Protein AF-A0A960T3V9-F1 (afdb_monomer_lite)

Foldseek 3Di:
DQQAQEEEDEEDDDPDDVVVVHVYYDHYDYLFFDFDPLLFADDDPPDPSPDDQQDLVRPGLCPVNDRRLLVLLVRLLVVLVVVLVDPGHYHYDRDYSPPHPPLHAHPVLLVVADLVPADADPPDDLDDPCCVVVVNDCVDPVNRSHHHSHDRSRRSVSVSSNRSRVVRSVVSVVSSCVSCVVSVNNPD

Sequence (188 aa):
EAGYETYFTGKWHVAIKPDRVFDHCSREFPGMPPTVPSAYNRPLEEEPDSWRSDDPANGGYWKGGTHWSVVTADCAIEHLDSAAKSDKPFFLYAAFNAPHDPRQAPTGFLDRYDVAKIDVPKSFLPEYPHAKAMGAGPSLRDEKLAPFPRTEFAVRTHRREYYALVTHLDAQIGRILEALEKNGQKDQ

Secondary structure (DSSP, 8-state):
----EEEEEEE--SSS-GGGT-SEEEEEE-SS----GGGSS---TTS--SS-TT-GGG-GGGTTSS-HHHHHHHHHHHHHHHHTT-SS-EEEEEE--TTSSS----HHHHTTS-GGGPPPPTT--SS-TTTTTTT-STTSTGGGGS-SSPPHHHHHHHHHHHHHHHHHHHHHHHHHHHHHHHTT-TT-

pLDDT: mean 95.08, std 4.4, range [66.44, 98.81]

Structure (mmCIF, N/CA/C/O backbone):
data_AF-A0A960T3V9-F1
#
_entry.id   AF-A0A960T3V9-F1
#
loop_
_atom_site.group_PDB
_atom_site.id
_atom_site.type_symbol
_atom_site.label_atom_id
_atom_site.label_alt_id
_atom_site.label_comp_id
_atom_site.label_asym_id
_atom_site.label_entity_id
_atom_site.label_seq_id
_atom_site.pdbx_PDB_ins_code
_atom_site.Cartn_x
_atom_site.Cartn_y
_atom_site.Cartn_z
_atom_site.occupancy
_atom_site.B_iso_or_equiv
_atom_site.auth_seq_id
_atom_site.auth_comp_id
_atom_site.auth_asym_id
_atom_site.auth_atom_id
_atom_site.pdbx_PDB_model_num
ATOM 1 N N . GLU A 1 1 ? -26.512 12.357 19.652 1.00 66.44 1 GLU A N 1
ATOM 2 C CA . GLU A 1 1 ? -25.260 11.642 19.329 1.00 66.44 1 GLU A CA 1
ATOM 3 C C . GLU A 1 1 ? -25.469 10.167 19.619 1.00 66.44 1 GLU A C 1
ATOM 5 O O . GLU A 1 1 ? -26.122 9.863 20.607 1.00 66.44 1 GLU A O 1
ATOM 10 N N . ALA A 1 2 ? -24.992 9.268 18.758 1.00 85.38 2 ALA A N 1
ATOM 11 C CA . ALA A 1 2 ? -25.194 7.824 18.924 1.00 85.38 2 ALA A CA 1
ATOM 12 C C . ALA A 1 2 ? -24.184 7.163 19.893 1.00 85.38 2 ALA A C 1
ATOM 14 O O . ALA A 1 2 ? -24.214 5.952 20.064 1.00 85.38 2 ALA A O 1
ATOM 15 N N . GLY A 1 3 ? -23.307 7.951 20.536 1.00 92.88 3 GLY A N 1
ATOM 16 C CA . GLY A 1 3 ? -22.417 7.489 21.609 1.00 92.88 3 GLY A CA 1
ATOM 17 C C . GLY A 1 3 ? -21.176 6.712 21.160 1.00 92.88 3 GLY A C 1
ATOM 18 O O . GLY A 1 3 ? -20.622 5.979 21.971 1.00 92.88 3 GLY A O 1
ATOM 19 N N . TYR A 1 4 ? -20.760 6.851 19.898 1.00 95.06 4 TYR A N 1
ATOM 20 C CA . TYR A 1 4 ? -19.615 6.132 19.339 1.00 95.06 4 TYR A CA 1
ATOM 21 C C . TYR A 1 4 ? -18.285 6.572 19.954 1.00 95.06 4 TYR A C 1
ATOM 23 O O . TYR A 1 4 ? -18.034 7.768 20.065 1.00 95.06 4 TYR A O 1
ATOM 31 N N . GLU A 1 5 ? -17.417 5.607 20.251 1.00 96.31 5 GLU A N 1
ATOM 32 C CA . GLU A 1 5 ? -15.980 5.840 20.411 1.00 96.31 5 GLU A CA 1
ATOM 33 C C . GLU A 1 5 ? -15.282 5.722 19.057 1.00 96.31 5 GLU A C 1
ATOM 35 O O . GLU A 1 5 ? -15.484 4.765 18.304 1.00 96.31 5 GLU A O 1
ATOM 40 N N . THR A 1 6 ? -14.471 6.715 18.722 1.00 97.62 6 THR A N 1
ATOM 41 C CA . THR A 1 6 ? -13.899 6.858 17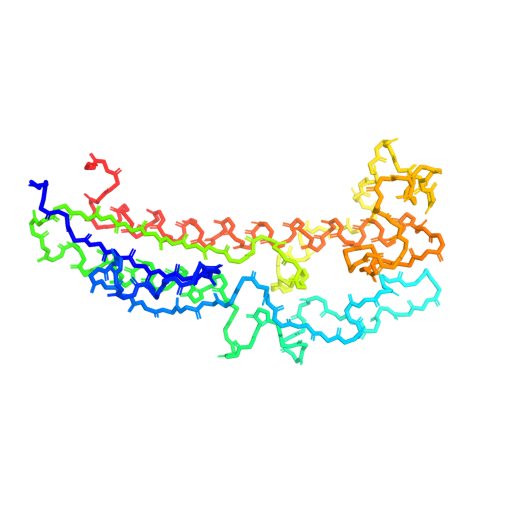.385 1.00 97.62 6 THR A CA 1
ATOM 42 C C . THR A 1 6 ? -12.385 6.647 17.399 1.00 97.62 6 THR A C 1
ATOM 44 O O . THR A 1 6 ? -11.652 7.219 18.205 1.00 97.62 6 THR A O 1
ATOM 47 N N . TYR A 1 7 ? -11.902 5.811 16.484 1.00 98.31 7 TYR A N 1
ATOM 48 C CA . TYR A 1 7 ? -10.535 5.302 16.452 1.00 98.31 7 TYR A CA 1
ATOM 49 C C . TYR A 1 7 ? -9.882 5.559 15.091 1.00 98.31 7 TYR A C 1
ATOM 51 O O . TYR A 1 7 ? -10.517 5.400 14.046 1.00 98.31 7 TYR A O 1
ATOM 59 N N . PHE A 1 8 ? -8.592 5.899 15.090 1.00 98.56 8 PHE A N 1
ATOM 60 C CA . PHE A 1 8 ? -7.807 6.140 13.879 1.00 98.56 8 PHE A CA 1
ATOM 61 C C . PHE A 1 8 ? -6.426 5.467 13.896 1.00 98.56 8 PHE A C 1
ATOM 63 O O . PHE A 1 8 ? -5.695 5.469 14.901 1.00 98.56 8 PHE A O 1
ATOM 70 N N . THR A 1 9 ? -6.047 4.937 12.731 1.00 98.50 9 THR A N 1
ATOM 71 C CA . THR A 1 9 ? -4.679 4.532 12.396 1.00 98.50 9 THR A CA 1
ATOM 72 C C . THR A 1 9 ? -4.422 4.616 10.888 1.00 98.50 9 THR A C 1
ATOM 74 O O . THR A 1 9 ? -5.301 4.327 10.075 1.00 98.50 9 THR A O 1
ATOM 77 N N . GLY A 1 10 ? -3.199 4.966 10.499 1.00 97.56 10 GLY A N 1
ATOM 78 C CA . GLY A 1 10 ? -2.704 4.894 9.131 1.00 97.56 10 GLY A CA 1
ATOM 79 C C . GLY A 1 10 ? -2.541 6.245 8.432 1.00 97.56 10 GLY A C 1
ATOM 80 O O . GLY A 1 10 ? -2.100 7.230 9.022 1.00 97.56 10 GLY A O 1
ATOM 81 N N . LYS A 1 11 ? -2.829 6.272 7.132 1.00 97.19 11 LYS A N 1
ATOM 82 C CA . LYS A 1 11 ? -2.633 7.413 6.239 1.00 97.19 11 LYS A CA 1
ATOM 83 C C . LYS A 1 11 ? -3.508 8.595 6.645 1.00 97.19 11 LYS A C 1
ATOM 85 O O . LYS A 1 11 ? -4.736 8.505 6.647 1.00 97.19 11 LYS A O 1
ATOM 90 N N . TRP A 1 12 ? -2.869 9.746 6.816 1.00 96.50 12 TRP A N 1
ATOM 91 C CA . TRP A 1 12 ? -3.543 11.029 6.925 1.00 96.50 12 TRP A CA 1
ATOM 92 C C . TRP A 1 12 ? -2.866 12.080 6.041 1.00 96.50 12 TRP A C 1
ATOM 94 O O . TRP A 1 12 ? -1.642 12.191 5.973 1.00 96.50 12 TRP A O 1
ATOM 104 N N . HIS A 1 13 ? -3.669 12.829 5.286 1.00 92.44 13 HIS A N 1
ATOM 105 C CA . HIS A 1 13 ? -3.177 13.872 4.374 1.00 92.44 13 HIS A CA 1
ATOM 106 C C . HIS A 1 13 ? -4.107 15.092 4.342 1.00 92.44 13 HIS A C 1
ATOM 108 O O . HIS A 1 13 ? -4.193 15.805 3.344 1.00 92.44 13 HIS A O 1
ATOM 114 N N . VAL A 1 14 ? -4.843 15.309 5.433 1.00 92.00 14 VAL A N 1
ATOM 115 C CA . VAL A 1 14 ? -5.767 16.435 5.596 1.00 92.00 14 VAL A CA 1
ATOM 116 C C . VAL A 1 14 ? -5.147 17.440 6.567 1.00 92.00 14 VAL A C 1
ATOM 118 O O . VAL A 1 14 ? -4.398 17.064 7.462 1.00 92.00 14 VAL A O 1
ATOM 121 N N . ALA A 1 15 ? -5.449 18.728 6.392 1.00 93.69 15 ALA A N 1
ATOM 122 C CA . ALA A 1 15 ? -4.868 19.804 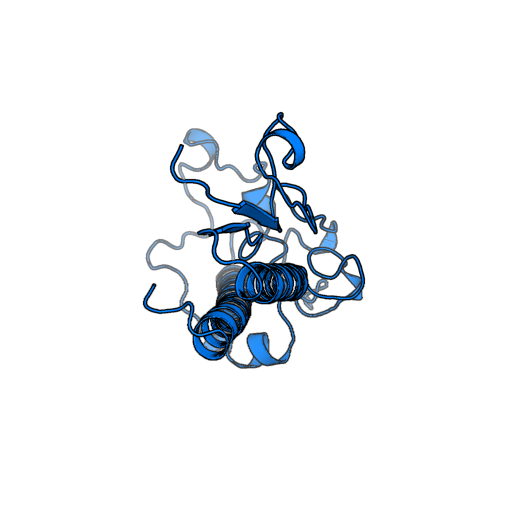7.198 1.00 93.69 15 ALA A CA 1
ATOM 123 C C . ALA A 1 15 ? -5.270 19.768 8.686 1.00 93.69 15 ALA A C 1
ATOM 125 O O . ALA A 1 15 ? -4.523 20.253 9.537 1.00 93.69 15 ALA A O 1
ATOM 126 N N . ILE A 1 16 ? -6.449 19.229 9.013 1.00 96.31 16 ILE A N 1
ATOM 127 C CA . ILE A 1 16 ? -6.870 19.039 10.405 1.00 96.31 16 ILE A CA 1
ATOM 128 C C . ILE A 1 16 ? -6.149 17.828 10.991 1.00 96.31 16 ILE A C 1
ATOM 130 O O . ILE A 1 16 ? -6.054 16.809 10.322 1.00 96.31 16 ILE A O 1
ATOM 134 N N . LYS A 1 17 ? -5.648 17.920 12.223 1.00 95.62 17 LYS A N 1
ATOM 135 C CA . LYS A 1 17 ? -5.019 16.772 12.882 1.00 95.62 17 LYS A CA 1
ATOM 136 C C . LYS A 1 17 ? -6.052 15.680 13.212 1.00 95.62 17 LYS A C 1
ATOM 138 O O . LYS A 1 17 ? -7.169 16.041 13.592 1.00 95.62 17 LYS A O 1
ATOM 143 N N . PRO A 1 18 ? -5.698 14.385 13.120 1.00 96.38 18 PRO A N 1
ATOM 144 C CA . PRO A 1 18 ? -6.615 13.291 13.446 1.00 96.38 18 PRO A CA 1
ATOM 145 C C . PRO A 1 18 ? -7.179 13.358 14.870 1.00 96.38 18 PRO A C 1
ATOM 147 O O . PRO A 1 18 ? -8.359 13.098 15.064 1.00 96.38 18 PRO A O 1
ATOM 150 N N . ASP A 1 19 ? -6.380 13.793 15.848 1.00 96.44 19 ASP A N 1
ATOM 151 C CA . ASP A 1 19 ? -6.771 13.931 17.264 1.00 96.44 19 ASP A CA 1
ATOM 152 C C . ASP A 1 19 ? -7.838 15.011 17.524 1.00 96.44 19 ASP A C 1
ATOM 154 O O . ASP A 1 19 ? -8.370 15.121 18.624 1.00 96.44 19 ASP A O 1
ATOM 158 N N . ARG A 1 20 ? -8.174 15.816 16.508 1.00 97.06 20 ARG A N 1
ATOM 159 C CA . ARG A 1 20 ? -9.311 16.748 16.533 1.00 97.06 20 ARG A CA 1
ATOM 160 C C . ARG A 1 20 ? -10.591 16.161 15.938 1.00 97.06 20 ARG A C 1
ATOM 162 O O . ARG A 1 20 ? -11.609 16.851 15.932 1.00 97.06 20 ARG A O 1
ATOM 169 N N . VAL A 1 21 ? -10.514 14.961 15.369 1.00 96.38 21 VAL A N 1
ATOM 170 C CA . VAL A 1 21 ? -11.600 14.280 14.648 1.00 96.38 21 VAL A CA 1
ATOM 171 C C . VAL A 1 21 ? -11.966 12.959 15.325 1.00 96.38 21 VAL A C 1
ATOM 173 O O . VAL A 1 21 ? -13.141 12.609 15.337 1.00 96.38 21 VAL A O 1
ATOM 176 N N . PHE A 1 22 ? -10.979 12.253 15.883 1.00 97.88 22 PHE A N 1
ATOM 177 C CA . PHE A 1 22 ? -11.131 10.949 16.522 1.00 97.88 22 PHE A CA 1
ATOM 178 C C . PHE A 1 22 ? -10.734 11.002 17.998 1.00 97.88 22 PHE A C 1
ATOM 180 O O . PHE A 1 22 ? -9.753 11.661 18.349 1.00 97.88 22 PHE A O 1
ATOM 187 N N . ASP A 1 23 ? -11.438 10.246 18.837 1.00 97.31 23 ASP A N 1
ATOM 188 C CA . ASP A 1 23 ? -11.172 10.138 20.278 1.00 97.31 23 ASP A CA 1
ATOM 189 C C . ASP A 1 23 ? -9.825 9.455 20.553 1.00 97.31 23 ASP A C 1
ATOM 191 O O . ASP A 1 23 ? -9.077 9.844 21.453 1.00 97.31 23 ASP A O 1
ATOM 195 N N . HIS A 1 24 ? -9.494 8.446 19.742 1.00 97.75 24 HIS A N 1
ATOM 196 C CA . HIS A 1 24 ? -8.309 7.613 19.909 1.00 97.75 24 HIS A CA 1
ATOM 197 C C . HIS A 1 24 ? -7.505 7.532 18.611 1.00 97.75 24 HIS A C 1
ATOM 199 O O . HIS A 1 24 ? -7.869 6.851 17.655 1.00 97.75 24 HIS A O 1
ATOM 205 N N . CYS A 1 25 ? -6.355 8.200 18.583 1.00 97.69 25 CYS A N 1
ATOM 206 C CA . CYS A 1 25 ? -5.417 8.142 17.464 1.00 97.69 25 CYS A CA 1
ATOM 207 C C . CYS A 1 25 ? -4.180 7.330 17.843 1.00 97.69 25 CYS A C 1
ATOM 209 O O . CYS A 1 25 ? -3.652 7.465 18.944 1.00 97.69 25 CYS A O 1
ATOM 211 N N . SER A 1 26 ? -3.702 6.507 16.914 1.00 95.44 26 SER A N 1
ATOM 212 C CA . SER A 1 26 ? -2.483 5.713 17.092 1.00 95.44 26 SER A CA 1
ATOM 213 C C . SER A 1 26 ? -1.407 6.130 16.082 1.00 95.44 26 SER A C 1
ATOM 215 O O . SER A 1 26 ? -0.942 7.270 16.101 1.00 95.44 26 SER A O 1
ATOM 217 N N . ARG A 1 27 ? -0.977 5.227 15.196 1.00 96.25 27 ARG A N 1
ATOM 218 C CA . ARG A 1 27 ? 0.043 5.510 14.189 1.00 96.25 27 ARG A CA 1
ATOM 219 C C . ARG A 1 27 ? -0.534 6.375 13.071 1.00 96.25 27 ARG A C 1
ATOM 221 O O . ARG A 1 27 ? -1.489 5.975 12.422 1.00 96.25 27 ARG A O 1
ATOM 228 N N . GLU A 1 28 ? 0.097 7.511 12.800 1.00 96.06 28 GLU A N 1
ATOM 229 C CA . GLU A 1 28 ? -0.173 8.343 11.624 1.00 96.06 28 GLU A CA 1
ATOM 230 C C . GLU A 1 28 ? 0.958 8.188 10.599 1.00 96.06 28 GLU A C 1
ATOM 232 O O . GLU A 1 28 ? 2.144 8.234 10.948 1.00 96.06 28 GLU A O 1
ATOM 237 N N . PHE A 1 29 ? 0.591 8.032 9.330 1.00 95.81 29 PHE A N 1
ATOM 238 C CA . PHE A 1 29 ? 1.509 8.032 8.198 1.00 95.81 29 PHE A CA 1
ATOM 239 C C . PHE A 1 29 ? 1.183 9.174 7.233 1.00 95.81 29 PHE A C 1
ATOM 241 O O . PHE A 1 29 ? 0.008 9.475 7.004 1.00 95.81 29 PHE A O 1
ATOM 248 N N . PRO A 1 30 ? 2.205 9.789 6.609 1.00 92.88 30 PRO A N 1
ATOM 249 C CA . PRO A 1 30 ? 1.980 10.809 5.597 1.00 92.88 30 PRO A CA 1
ATOM 250 C C . PRO A 1 30 ? 1.245 10.228 4.384 1.00 92.88 30 PRO A C 1
ATOM 252 O O . PRO A 1 30 ? 1.270 9.023 4.123 1.00 92.88 30 PRO A O 1
ATOM 255 N N . GLY A 1 31 ? 0.639 11.115 3.592 1.00 87.75 31 GLY A N 1
ATOM 256 C CA . GLY A 1 31 ? -0.061 10.737 2.362 1.00 87.75 31 GLY A CA 1
ATOM 257 C C . GLY A 1 31 ? 0.792 9.916 1.388 1.00 87.75 31 GLY A C 1
ATOM 258 O O . GLY A 1 31 ? 0.297 8.938 0.830 1.00 87.75 31 GLY A O 1
ATOM 259 N N . MET A 1 32 ? 2.064 10.291 1.237 1.00 89.88 32 MET A N 1
ATOM 260 C CA . MET A 1 32 ? 3.046 9.613 0.392 1.00 89.88 32 MET A CA 1
ATOM 261 C C . MET A 1 32 ? 4.085 8.913 1.271 1.00 89.88 32 MET A C 1
ATOM 263 O O . MET A 1 32 ? 4.714 9.589 2.095 1.00 89.88 32 MET A O 1
ATOM 267 N N . PRO A 1 33 ? 4.320 7.602 1.100 1.00 92.69 33 PRO A N 1
ATOM 268 C CA . PRO A 1 33 ? 5.471 6.957 1.711 1.00 92.69 33 PRO A CA 1
ATOM 269 C C . PRO A 1 33 ? 6.786 7.594 1.220 1.00 92.69 33 PRO A C 1
ATOM 271 O O . PRO A 1 33 ? 6.873 8.023 0.065 1.00 92.69 33 PRO A O 1
ATOM 274 N N . PRO A 1 34 ? 7.830 7.668 2.065 1.00 92.50 34 PRO A N 1
ATOM 275 C CA . PRO A 1 34 ? 9.148 8.088 1.613 1.00 92.50 34 PRO A CA 1
ATOM 276 C C . PRO A 1 34 ? 9.693 7.089 0.587 1.00 92.50 34 PRO A C 1
ATOM 278 O O . PRO A 1 34 ? 9.338 5.916 0.587 1.00 92.50 34 PRO A O 1
ATOM 281 N N . THR A 1 35 ? 10.580 7.546 -0.284 1.00 92.81 35 THR A N 1
ATOM 282 C CA . THR A 1 35 ? 11.188 6.702 -1.316 1.00 92.81 35 THR A CA 1
ATOM 283 C C . THR A 1 35 ? 12.614 7.167 -1.595 1.00 92.81 35 THR A C 1
ATOM 285 O O . THR A 1 35 ? 13.044 8.207 -1.089 1.00 92.81 35 THR A O 1
ATOM 288 N N . VAL A 1 36 ? 13.354 6.386 -2.375 1.00 93.62 36 VAL A N 1
ATOM 289 C CA . VAL A 1 36 ? 14.759 6.618 -2.722 1.00 93.62 36 VAL A CA 1
ATOM 290 C C . VAL A 1 36 ? 14.913 6.807 -4.234 1.00 93.62 36 VAL A C 1
ATOM 292 O O . VAL A 1 36 ? 14.096 6.286 -4.993 1.00 93.62 36 VAL A O 1
ATOM 295 N N . PRO A 1 37 ? 15.949 7.524 -4.710 1.00 93.88 37 PRO A N 1
ATOM 296 C CA . PRO A 1 37 ? 16.147 7.751 -6.143 1.00 93.88 37 PRO A CA 1
ATOM 297 C C . PRO A 1 37 ? 16.211 6.469 -6.986 1.00 93.88 37 PRO A C 1
ATOM 299 O O . PRO A 1 37 ? 15.694 6.461 -8.097 1.00 93.88 37 PRO A O 1
ATOM 302 N N . SER A 1 38 ? 16.775 5.381 -6.451 1.00 93.75 38 SER A N 1
ATOM 303 C CA . SER A 1 38 ? 16.883 4.088 -7.145 1.00 93.75 38 SER A CA 1
ATOM 304 C C . SER A 1 38 ? 15.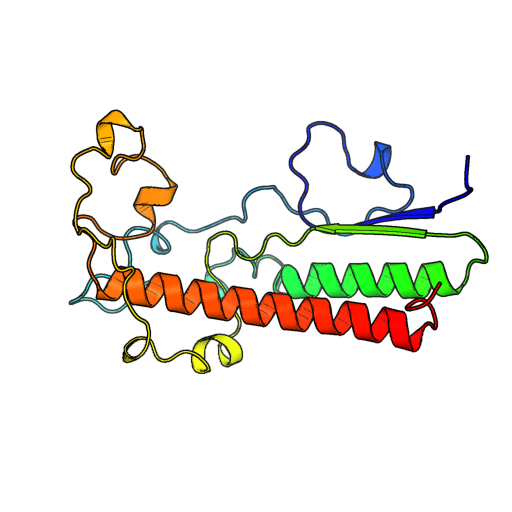541 3.375 -7.359 1.00 93.75 38 SER A C 1
ATOM 306 O O . SER A 1 38 ? 15.464 2.465 -8.176 1.00 93.75 38 SER A O 1
ATOM 308 N N . ALA A 1 39 ? 14.464 3.804 -6.690 1.00 94.06 39 ALA A N 1
ATOM 309 C CA . ALA A 1 39 ? 13.117 3.273 -6.914 1.00 94.06 39 ALA A CA 1
ATOM 310 C C . ALA A 1 39 ? 12.444 3.825 -8.192 1.00 94.06 39 ALA A C 1
ATOM 312 O O . ALA A 1 39 ? 11.320 3.437 -8.512 1.00 94.06 39 ALA A O 1
ATOM 313 N N . TYR A 1 40 ? 13.103 4.742 -8.907 1.00 94.50 40 TYR A N 1
ATOM 314 C CA . TYR A 1 40 ? 12.625 5.354 -10.147 1.00 94.50 40 TYR A CA 1
ATOM 315 C C . TYR A 1 40 ? 13.434 4.869 -11.353 1.00 94.50 40 TYR A C 1
ATOM 317 O O . TYR A 1 40 ? 14.575 4.438 -11.216 1.00 94.50 40 TYR A O 1
ATOM 325 N N . ASN A 1 41 ? 12.854 4.997 -12.548 1.00 94.69 41 ASN A N 1
ATOM 326 C CA . ASN A 1 41 ? 13.466 4.639 -13.828 1.00 94.69 41 ASN A CA 1
ATOM 327 C C . ASN A 1 41 ? 13.961 3.179 -13.880 1.00 94.69 41 ASN A C 1
ATOM 329 O O . ASN A 1 41 ? 15.047 2.901 -14.383 1.00 94.69 41 ASN A O 1
ATOM 333 N N . ARG A 1 42 ? 13.162 2.245 -13.346 1.00 95.06 42 ARG A N 1
ATOM 334 C CA . ARG A 1 42 ? 13.526 0.824 -13.216 1.00 95.06 42 ARG A CA 1
ATOM 335 C C . ARG A 1 42 ? 12.364 -0.122 -13.538 1.00 95.06 42 ARG A C 1
ATOM 337 O O . ARG A 1 42 ? 11.215 0.323 -13.539 1.00 95.06 42 ARG A O 1
ATOM 344 N N . PRO A 1 43 ? 12.625 -1.423 -13.738 1.00 95.75 43 PRO A N 1
ATOM 345 C CA . PRO A 1 43 ? 13.921 -1.981 -14.131 1.00 95.75 43 PRO A CA 1
ATOM 346 C C . PRO A 1 43 ? 14.291 -1.595 -15.573 1.00 95.75 43 PRO A C 1
ATOM 348 O O . PRO A 1 43 ? 13.420 -1.242 -16.370 1.00 95.75 43 PRO A O 1
ATOM 351 N N . LEU A 1 44 ? 15.578 -1.689 -15.903 1.00 92.81 44 LEU A N 1
ATOM 352 C CA . LEU A 1 44 ? 16.100 -1.590 -17.271 1.00 92.81 44 LEU A CA 1
ATOM 353 C C . LEU A 1 44 ? 16.318 -3.020 -17.806 1.00 92.81 44 LEU A C 1
ATOM 355 O O . LEU A 1 44 ? 16.718 -3.889 -17.042 1.00 92.81 44 LEU A O 1
ATOM 359 N N . GLU A 1 45 ? 16.006 -3.304 -19.077 1.00 83.44 45 GLU A N 1
ATOM 360 C CA . GLU A 1 45 ? 15.962 -4.691 -19.604 1.00 83.44 45 GLU A CA 1
ATOM 361 C C . GLU A 1 45 ? 17.308 -5.429 -19.576 1.00 83.44 45 GLU A C 1
ATOM 363 O O . GLU A 1 45 ? 17.333 -6.642 -19.384 1.00 83.44 45 GLU A O 1
ATOM 368 N N . GLU A 1 46 ? 18.418 -4.710 -19.738 1.00 83.19 46 GLU A N 1
ATOM 369 C CA . GLU A 1 46 ? 19.763 -5.294 -19.836 1.00 83.19 46 GLU A CA 1
ATOM 370 C C . GLU A 1 46 ? 20.607 -5.086 -18.571 1.00 83.19 46 GLU A C 1
ATOM 372 O O . GLU A 1 46 ? 21.782 -5.452 -18.534 1.00 83.19 46 GLU A O 1
ATOM 377 N N . GLU A 1 47 ? 20.019 -4.521 -17.516 1.00 86.12 47 GLU A N 1
ATOM 378 C CA . GLU A 1 47 ? 20.718 -4.244 -16.265 1.00 86.12 47 GLU A CA 1
ATOM 379 C C . GLU A 1 47 ? 20.028 -4.941 -15.089 1.00 86.12 47 GLU A C 1
ATOM 381 O O . GLU A 1 47 ? 18.796 -5.006 -15.030 1.00 86.12 47 GLU A O 1
ATOM 386 N N . PRO A 1 48 ? 20.794 -5.448 -14.107 1.00 84.25 48 PRO A N 1
ATOM 387 C CA . PRO A 1 48 ? 20.214 -5.888 -12.852 1.00 84.25 48 PRO A CA 1
ATOM 388 C C . PRO A 1 48 ? 19.407 -4.759 -12.214 1.00 84.25 48 PRO A C 1
ATOM 390 O O . PRO A 1 48 ? 19.857 -3.615 -12.135 1.00 84.25 48 PRO A O 1
ATOM 393 N N . ASP A 1 49 ? 18.226 -5.097 -11.710 1.00 87.19 49 ASP A N 1
ATOM 394 C CA . ASP A 1 49 ? 17.397 -4.136 -11.001 1.00 87.19 49 ASP A CA 1
ATOM 395 C C . ASP A 1 49 ? 18.110 -3.662 -9.727 1.00 87.19 49 ASP A C 1
ATOM 397 O O . ASP A 1 49 ? 18.295 -4.420 -8.771 1.00 87.19 49 ASP A O 1
ATOM 401 N N . SER A 1 50 ? 18.546 -2.402 -9.734 1.00 83.50 50 SER A N 1
ATOM 402 C CA . SER A 1 50 ? 19.325 -1.807 -8.643 1.00 83.50 50 SER A CA 1
ATOM 403 C C . SER A 1 50 ? 18.508 -1.563 -7.370 1.00 83.50 50 SER A C 1
ATOM 405 O O . SER A 1 50 ? 19.083 -1.278 -6.317 1.00 83.50 50 SER A O 1
ATOM 407 N N . TRP A 1 51 ? 17.178 -1.687 -7.440 1.00 94.06 51 TRP A N 1
ATOM 408 C CA . TRP A 1 51 ? 16.280 -1.508 -6.305 1.00 94.06 51 TRP A CA 1
ATOM 409 C C . TRP A 1 51 ? 15.362 -2.715 -6.147 1.00 94.06 51 TRP A C 1
ATOM 411 O O . TRP A 1 51 ? 14.499 -2.995 -6.977 1.00 94.06 51 TRP A O 1
ATOM 421 N N . ARG A 1 52 ? 15.527 -3.422 -5.030 1.00 93.81 52 ARG A N 1
ATOM 422 C CA . ARG A 1 52 ? 14.694 -4.565 -4.662 1.00 93.81 52 ARG A CA 1
ATOM 423 C C . ARG A 1 52 ? 13.479 -4.129 -3.847 1.00 93.81 52 ARG A C 1
ATOM 425 O O . ARG A 1 52 ? 13.621 -3.527 -2.783 1.00 93.81 52 ARG A O 1
ATOM 432 N N . SER A 1 53 ? 12.285 -4.495 -4.303 1.00 94.31 53 SER A N 1
ATOM 433 C CA . SER A 1 53 ? 11.022 -4.154 -3.637 1.00 94.31 53 SER A CA 1
ATOM 434 C C . SER A 1 53 ? 10.838 -4.805 -2.261 1.00 94.31 53 SER A C 1
ATOM 436 O O . SER A 1 53 ? 10.076 -4.297 -1.441 1.00 94.31 53 SER A O 1
ATOM 438 N N . ASP A 1 54 ? 11.514 -5.919 -1.985 1.00 95.88 54 ASP A N 1
ATOM 439 C CA . ASP A 1 54 ? 11.455 -6.619 -0.697 1.00 95.88 54 ASP A CA 1
ATOM 440 C C . ASP A 1 54 ? 12.511 -6.186 0.316 1.00 95.88 54 ASP A C 1
ATOM 442 O O . ASP A 1 54 ? 12.419 -6.594 1.470 1.00 95.88 54 ASP A O 1
ATOM 446 N N . ASP A 1 55 ? 13.495 -5.379 -0.079 1.00 95.94 55 ASP A N 1
ATOM 447 C CA . ASP A 1 55 ? 14.616 -5.039 0.792 1.00 95.94 55 ASP A CA 1
ATOM 448 C C . ASP A 1 55 ? 14.237 -3.930 1.797 1.00 95.94 55 ASP A C 1
ATOM 450 O O . ASP A 1 55 ? 13.980 -2.788 1.388 1.00 95.94 55 ASP A O 1
ATOM 454 N N . PRO A 1 56 ? 14.235 -4.210 3.117 1.00 95.12 56 PRO A N 1
ATOM 455 C CA . PRO A 1 56 ? 13.948 -3.205 4.135 1.00 95.12 56 PRO A CA 1
ATOM 456 C C . PRO A 1 56 ? 14.954 -2.050 4.174 1.00 95.12 56 PRO A C 1
ATOM 458 O O . PRO A 1 56 ? 14.606 -0.958 4.637 1.00 95.12 56 PRO A O 1
ATOM 461 N N . ALA A 1 57 ? 16.178 -2.243 3.661 1.00 94.25 57 ALA A N 1
ATOM 462 C CA . ALA A 1 57 ? 17.192 -1.189 3.579 1.00 94.25 57 ALA A CA 1
ATOM 463 C C . ALA A 1 57 ? 16.750 -0.014 2.689 1.00 94.25 57 ALA A C 1
ATOM 465 O O . ALA A 1 57 ? 17.214 1.112 2.873 1.00 94.25 57 ALA A O 1
ATOM 466 N N . ASN A 1 58 ? 15.791 -0.241 1.786 1.00 93.88 58 ASN A N 1
ATOM 467 C CA . ASN A 1 58 ? 15.209 0.796 0.936 1.00 93.88 58 ASN A CA 1
ATOM 468 C C . ASN A 1 58 ? 14.245 1.743 1.671 1.00 93.88 58 ASN A C 1
ATOM 470 O O . ASN A 1 58 ? 13.724 2.685 1.067 1.00 93.88 58 ASN A O 1
ATOM 474 N N . GLY A 1 59 ? 13.985 1.521 2.964 1.00 94.94 59 GLY A N 1
ATOM 475 C CA . GLY A 1 59 ? 13.064 2.346 3.739 1.00 94.94 59 GLY A CA 1
ATOM 476 C C . GLY A 1 59 ? 11.639 2.253 3.192 1.00 94.94 59 GLY A C 1
ATOM 477 O O . GLY A 1 59 ? 11.111 1.157 3.027 1.00 94.94 59 GLY A O 1
ATOM 478 N N . GLY A 1 60 ? 10.998 3.396 2.934 1.00 95.38 60 GLY A N 1
ATOM 479 C CA . GLY A 1 60 ? 9.607 3.436 2.476 1.00 95.38 60 GLY A CA 1
ATOM 480 C C . GLY A 1 60 ? 8.647 2.833 3.492 1.00 95.38 60 GLY A C 1
ATOM 481 O O . GLY A 1 60 ? 8.624 3.274 4.645 1.00 95.38 60 GLY A O 1
ATOM 482 N N . TYR A 1 61 ? 7.899 1.810 3.083 1.00 96.88 61 TYR A N 1
ATOM 483 C CA . TYR A 1 61 ? 7.006 1.055 3.963 1.00 96.88 61 TYR A CA 1
ATOM 484 C C . TYR A 1 61 ? 7.739 0.370 5.117 1.00 96.88 61 TYR A C 1
ATOM 486 O O . TYR A 1 61 ? 7.117 0.078 6.131 1.00 96.88 61 TYR A O 1
ATOM 494 N N . TRP A 1 62 ? 9.045 0.130 4.991 1.00 96.75 62 TRP A N 1
ATOM 495 C CA . TRP A 1 62 ? 9.867 -0.489 6.034 1.00 96.75 62 TRP A CA 1
ATOM 496 C C . TRP A 1 62 ? 10.444 0.516 7.032 1.00 96.75 62 TRP A C 1
ATOM 498 O O . TRP A 1 62 ? 11.125 0.134 7.988 1.00 96.75 62 TRP A O 1
ATOM 508 N N . LYS A 1 63 ? 10.202 1.820 6.840 1.00 94.62 63 LYS A N 1
ATOM 509 C CA . LYS A 1 63 ? 10.691 2.842 7.768 1.00 94.62 63 LYS A CA 1
ATOM 510 C C . LYS A 1 63 ? 10.077 2.616 9.152 1.00 94.62 63 LYS A C 1
ATOM 512 O O . LYS A 1 63 ? 8.868 2.753 9.320 1.00 94.62 63 LYS A O 1
ATOM 517 N N . GLY A 1 64 ? 10.932 2.339 10.136 1.00 93.25 64 GLY A N 1
ATOM 518 C CA . GLY A 1 64 ? 10.524 1.954 11.492 1.00 93.25 64 GLY A CA 1
ATOM 519 C C . GLY A 1 64 ? 10.645 0.453 11.782 1.00 93.25 64 GLY A C 1
ATOM 520 O O . GLY A 1 64 ? 10.255 0.029 12.863 1.00 93.25 64 GLY A O 1
ATOM 521 N N . GLY A 1 65 ? 11.189 -0.339 10.851 1.00 94.50 65 GLY A N 1
ATOM 522 C CA . GLY A 1 65 ? 11.517 -1.760 11.031 1.00 94.50 65 GLY A CA 1
ATOM 523 C C . GLY A 1 65 ? 10.396 -2.717 10.626 1.00 94.50 65 GLY A C 1
ATOM 524 O O . GLY A 1 65 ? 10.670 -3.773 10.065 1.00 94.50 65 GLY A O 1
ATOM 525 N N . THR A 1 66 ? 9.140 -2.322 10.829 1.00 96.62 66 THR A N 1
ATOM 526 C CA . THR A 1 66 ? 7.957 -3.111 10.459 1.00 96.62 66 THR A CA 1
ATOM 527 C C . THR A 1 66 ? 7.236 -2.467 9.281 1.00 96.62 66 THR A C 1
ATOM 529 O O . THR A 1 66 ? 7.071 -1.247 9.244 1.00 96.62 66 THR A O 1
ATOM 532 N N . HIS A 1 67 ? 6.780 -3.282 8.325 1.00 97.88 67 HIS A N 1
ATOM 533 C CA . HIS A 1 67 ? 6.025 -2.796 7.171 1.00 97.88 67 HIS A CA 1
ATOM 534 C C . HIS A 1 67 ? 4.776 -2.019 7.615 1.00 97.88 67 HIS A C 1
ATOM 536 O O . HIS A 1 67 ? 4.005 -2.525 8.429 1.00 97.88 67 HIS A O 1
ATOM 542 N N . TRP A 1 68 ? 4.509 -0.839 7.048 1.00 97.88 68 TRP A N 1
ATOM 543 C CA . TRP A 1 68 ? 3.402 0.011 7.518 1.00 97.88 68 TRP A CA 1
ATOM 544 C C . TRP A 1 68 ? 2.030 -0.669 7.479 1.00 97.88 68 TRP A C 1
ATOM 546 O O . TRP A 1 68 ? 1.262 -0.478 8.409 1.00 97.88 68 TRP A O 1
ATOM 556 N N . SER A 1 69 ? 1.733 -1.523 6.489 1.00 98.31 69 SER A N 1
ATOM 557 C CA . SER A 1 69 ? 0.498 -2.332 6.509 1.00 98.31 69 SER A CA 1
ATOM 558 C C . SER A 1 69 ? 0.374 -3.222 7.752 1.00 98.31 69 SER A C 1
ATOM 560 O O . SER A 1 69 ? -0.714 -3.343 8.301 1.00 98.31 69 SER A O 1
ATOM 562 N N . VAL A 1 70 ? 1.471 -3.826 8.219 1.00 98.56 70 VAL A N 1
ATOM 563 C CA . VAL A 1 70 ? 1.463 -4.631 9.451 1.00 98.56 70 VAL A CA 1
ATOM 564 C C . VAL A 1 70 ? 1.200 -3.721 10.648 1.00 98.56 70 VAL A C 1
ATOM 566 O O . VAL A 1 70 ? 0.305 -4.007 11.428 1.00 98.56 70 VAL A O 1
ATOM 569 N N . VAL A 1 71 ? 1.880 -2.570 10.726 1.00 98.56 71 VAL A N 1
ATOM 570 C CA . VAL A 1 71 ? 1.675 -1.586 11.807 1.00 98.56 71 VAL A CA 1
ATOM 571 C C . VAL A 1 71 ? 0.231 -1.074 11.853 1.00 98.56 71 VAL A C 1
ATOM 573 O O . VAL A 1 71 ? -0.353 -0.983 12.927 1.00 98.56 71 VAL A O 1
ATOM 576 N N . THR A 1 72 ? -0.362 -0.741 10.703 1.00 98.69 72 THR A N 1
ATOM 577 C CA . THR A 1 72 ? -1.760 -0.294 10.618 1.00 98.69 72 THR A CA 1
ATOM 578 C C . THR A 1 72 ? -2.715 -1.382 11.103 1.00 98.69 72 THR A C 1
ATOM 580 O O . THR A 1 72 ? -3.634 -1.071 11.856 1.00 98.69 72 THR A O 1
ATOM 583 N N . ALA A 1 73 ? -2.493 -2.643 10.722 1.00 98.81 73 ALA A N 1
ATOM 584 C CA . ALA A 1 73 ? -3.317 -3.748 11.203 1.00 98.81 73 ALA A CA 1
ATOM 585 C C . ALA A 1 73 ? -3.134 -4.019 12.697 1.00 98.81 73 ALA A C 1
ATOM 587 O O . ALA A 1 73 ? -4.130 -4.195 13.387 1.00 98.81 73 ALA A O 1
ATOM 588 N N . ASP A 1 74 ? -1.906 -3.983 13.211 1.00 98.81 74 ASP A N 1
ATOM 589 C CA . ASP A 1 74 ? -1.631 -4.169 14.639 1.00 98.81 74 ASP A CA 1
ATOM 590 C C . ASP A 1 74 ? -2.363 -3.107 15.472 1.00 98.81 74 ASP A C 1
ATOM 592 O O . ASP A 1 74 ? -3.117 -3.447 16.378 1.00 98.81 74 ASP A O 1
ATOM 596 N N . CYS A 1 75 ? -2.250 -1.828 15.096 1.00 98.69 75 CYS A N 1
ATOM 597 C CA . CYS A 1 75 ? -2.973 -0.748 15.771 1.00 98.69 75 CYS A CA 1
ATOM 598 C C . CYS A 1 75 ? -4.499 -0.876 15.641 1.00 98.69 75 CYS A C 1
ATOM 600 O O . CYS A 1 75 ? -5.229 -0.557 16.574 1.00 98.69 75 CYS A O 1
ATOM 602 N N . ALA A 1 76 ? -5.004 -1.315 14.484 1.00 98.75 76 ALA A N 1
ATOM 603 C CA . ALA A 1 76 ? -6.432 -1.559 14.302 1.00 98.75 76 ALA A CA 1
ATOM 604 C C . ALA A 1 76 ? -6.928 -2.664 15.248 1.00 98.75 76 ALA A C 1
ATOM 606 O O . ALA A 1 76 ? -7.953 -2.491 15.897 1.00 98.75 76 ALA A O 1
ATOM 607 N N . ILE A 1 77 ? -6.176 -3.759 15.374 1.00 98.81 77 ILE A N 1
ATOM 608 C CA . ILE A 1 77 ? -6.485 -4.868 16.284 1.00 98.81 77 ILE A CA 1
ATOM 609 C C . ILE A 1 77 ? -6.445 -4.399 17.746 1.00 98.81 77 ILE A C 1
ATOM 611 O O . ILE A 1 77 ? -7.369 -4.691 18.497 1.00 98.81 77 ILE A O 1
ATOM 615 N N . GLU A 1 78 ? -5.449 -3.601 18.140 1.00 98.62 78 GLU A N 1
ATOM 616 C CA . GLU A 1 78 ? -5.369 -3.010 19.488 1.00 98.62 78 GLU A CA 1
ATOM 617 C C . GLU A 1 78 ? -6.587 -2.129 19.824 1.00 98.62 78 GLU A C 1
ATOM 619 O O . GLU A 1 78 ? -7.096 -2.156 20.953 1.00 98.62 78 GLU A O 1
ATOM 624 N N . HIS A 1 79 ? -7.083 -1.364 18.846 1.00 98.19 79 HIS A N 1
ATOM 625 C CA . HIS A 1 79 ? -8.304 -0.568 18.996 1.00 98.19 79 HIS A CA 1
ATOM 626 C C . HIS A 1 79 ? -9.543 -1.452 19.139 1.00 98.19 79 HIS A C 1
ATOM 628 O O . HIS A 1 79 ? -10.365 -1.197 20.015 1.00 98.19 79 HIS A O 1
ATOM 634 N N . LEU A 1 80 ? -9.656 -2.520 18.346 1.00 98.06 80 LEU A N 1
ATOM 635 C CA . LEU A 1 80 ? -10.757 -3.484 18.457 1.00 98.06 80 LEU A CA 1
ATOM 636 C C . LEU A 1 80 ? -10.766 -4.201 19.812 1.00 98.06 80 LEU A C 1
ATOM 638 O O . LEU A 1 80 ? -11.821 -4.323 20.436 1.00 98.06 80 LEU A O 1
ATOM 642 N N . ASP A 1 81 ? -9.593 -4.610 20.299 1.00 97.88 81 ASP A N 1
ATOM 643 C CA . ASP A 1 81 ? -9.412 -5.235 21.615 1.00 97.88 81 ASP A CA 1
ATOM 644 C C . ASP A 1 81 ? -9.755 -4.277 22.766 1.00 97.88 81 ASP A C 1
ATOM 646 O O . ASP A 1 81 ? -10.159 -4.706 23.853 1.00 97.88 81 ASP A O 1
ATOM 650 N N . SER A 1 82 ? -9.578 -2.972 22.553 1.00 96.62 82 SER A N 1
ATOM 651 C CA . SER A 1 82 ? -9.983 -1.937 23.508 1.00 96.62 82 SER A CA 1
ATOM 652 C C . SER A 1 82 ? -11.491 -1.703 23.462 1.00 96.62 82 SER A C 1
ATOM 654 O O . SER A 1 82 ? -12.134 -1.727 24.511 1.00 96.62 82 SER A O 1
ATOM 656 N N . ALA A 1 83 ? -12.064 -1.579 22.263 1.00 96.06 83 ALA A N 1
ATOM 657 C CA . ALA A 1 83 ? -13.500 -1.415 22.054 1.00 96.06 83 ALA A CA 1
ATOM 658 C C . ALA A 1 83 ? -14.305 -2.600 22.611 1.00 96.06 83 ALA A C 1
ATOM 660 O O . ALA A 1 83 ? -15.379 -2.404 23.166 1.00 96.06 83 ALA A O 1
ATOM 661 N N . ALA A 1 84 ? -13.761 -3.821 22.564 1.00 95.81 84 ALA A N 1
ATOM 662 C CA . ALA A 1 84 ? -14.397 -5.019 23.123 1.00 95.81 84 ALA A CA 1
ATOM 663 C C . ALA A 1 84 ? -14.593 -4.977 24.655 1.00 95.81 84 ALA A C 1
ATOM 665 O O . ALA A 1 84 ? -15.288 -5.824 25.213 1.00 95.81 84 ALA A O 1
ATOM 666 N N . LYS A 1 85 ? -13.971 -4.016 25.353 1.00 95.50 85 LYS A N 1
ATOM 667 C CA . LYS A 1 85 ? -14.096 -3.811 26.809 1.00 95.50 85 LYS A CA 1
ATOM 668 C C . LYS A 1 85 ? -15.116 -2.726 27.174 1.00 95.50 85 LYS A C 1
ATOM 670 O O . LYS A 1 85 ? -15.247 -2.403 28.354 1.00 95.50 85 LYS A O 1
ATOM 675 N N . SER A 1 86 ? -15.777 -2.134 26.183 1.00 92.50 86 SER A N 1
ATOM 676 C CA . SER A 1 86 ? -16.739 -1.043 26.331 1.00 92.50 86 SER A CA 1
ATOM 677 C C . SER A 1 86 ? -18.097 -1.477 25.783 1.00 92.50 86 SER A C 1
ATOM 679 O O . SER A 1 86 ? -18.165 -2.153 24.763 1.00 92.50 86 SER A O 1
ATOM 681 N N . ASP A 1 87 ? -19.181 -1.047 26.428 1.00 91.62 87 ASP A N 1
ATOM 682 C CA . ASP A 1 87 ? -20.547 -1.248 25.917 1.00 91.62 87 ASP A CA 1
ATOM 683 C C . ASP A 1 87 ? -20.934 -0.199 24.855 1.00 91.62 87 ASP A C 1
ATOM 685 O O . ASP A 1 87 ? -22.044 -0.217 24.319 1.00 91.62 87 ASP A O 1
ATOM 689 N N . LYS A 1 88 ? -20.052 0.770 24.576 1.00 93.50 88 LYS A N 1
ATOM 690 C CA . LYS A 1 88 ? -20.304 1.802 23.568 1.00 93.50 88 LYS A CA 1
ATOM 691 C C . LYS A 1 88 ? -20.045 1.262 22.160 1.00 93.50 88 LYS A C 1
ATOM 693 O O . LYS A 1 88 ? -19.097 0.501 21.967 1.00 93.50 88 LYS A O 1
ATOM 698 N N . PRO A 1 89 ? -20.812 1.708 21.149 1.00 95.19 89 PRO A N 1
ATOM 699 C CA . PRO A 1 89 ? -20.474 1.410 19.765 1.00 95.19 89 PRO A CA 1
ATOM 700 C C . PRO A 1 89 ? -19.132 2.057 19.391 1.00 95.19 89 PRO A C 1
ATOM 702 O O . PRO A 1 89 ? -18.727 3.056 19.988 1.00 95.19 89 PRO A O 1
ATOM 705 N N . PHE A 1 90 ? -18.451 1.520 18.379 1.00 96.69 90 PHE A N 1
ATOM 706 C CA . PHE A 1 90 ? -17.176 2.061 17.910 1.00 96.69 90 PHE A CA 1
ATOM 707 C C . PHE A 1 90 ? -17.189 2.377 16.414 1.00 96.69 90 PHE A C 1
ATOM 709 O O . PHE A 1 90 ? -17.931 1.789 15.628 1.00 96.69 90 PHE A O 1
ATOM 716 N N . PHE A 1 91 ? -16.347 3.326 16.015 1.00 96.94 91 PHE A N 1
ATOM 717 C CA . PHE A 1 91 ? -16.028 3.622 14.622 1.00 96.94 91 PHE A CA 1
ATOM 718 C C . PHE A 1 91 ? -14.514 3.572 14.458 1.00 96.94 91 PHE A C 1
ATOM 720 O O . PHE A 1 91 ? -13.807 4.371 15.064 1.00 96.94 91 PHE A O 1
ATOM 727 N N . LEU A 1 92 ? -14.008 2.661 13.630 1.00 97.94 92 LEU A N 1
ATOM 728 C CA . LEU A 1 92 ? -12.578 2.539 13.358 1.00 97.94 92 LEU A CA 1
ATOM 729 C C . LEU A 1 92 ? -12.261 2.951 11.920 1.00 97.94 92 LEU A C 1
ATOM 731 O O . LEU A 1 92 ? -12.710 2.317 10.966 1.00 97.94 92 LEU A O 1
ATOM 735 N N . TYR A 1 93 ? -11.419 3.972 11.768 1.00 98.25 93 TYR A N 1
ATOM 736 C CA . TYR A 1 93 ? -10.819 4.353 10.495 1.00 98.25 93 TYR A CA 1
ATOM 737 C C . TYR A 1 93 ? -9.380 3.831 10.402 1.00 98.25 93 TYR A C 1
ATOM 739 O O . TYR A 1 93 ? -8.439 4.447 10.906 1.00 98.25 93 TYR A O 1
ATOM 747 N N . ALA A 1 94 ? -9.215 2.676 9.752 1.00 98.31 94 ALA A N 1
ATOM 748 C CA . ALA A 1 94 ? -7.918 2.064 9.462 1.00 98.31 94 ALA A CA 1
ATOM 749 C C . ALA A 1 94 ? -7.509 2.331 8.001 1.00 98.31 94 ALA A C 1
ATOM 751 O O . ALA A 1 94 ? -7.974 1.672 7.070 1.00 98.31 94 ALA A O 1
ATOM 752 N N . ALA A 1 95 ? -6.646 3.323 7.789 1.00 97.62 95 ALA A N 1
ATOM 753 C CA . ALA A 1 95 ? -6.300 3.837 6.467 1.00 97.62 95 ALA A CA 1
ATOM 754 C C . ALA A 1 95 ? -4.938 3.313 5.984 1.00 97.62 95 ALA A C 1
ATOM 756 O O . ALA A 1 95 ? -3.891 3.876 6.287 1.00 97.62 95 ALA A O 1
ATOM 757 N N . PHE A 1 96 ? -4.916 2.246 5.192 1.00 98.12 96 PHE A N 1
ATOM 758 C CA . PHE A 1 96 ? -3.661 1.715 4.653 1.00 98.12 96 PHE A CA 1
ATOM 759 C C . PHE A 1 96 ? -3.053 2.631 3.572 1.00 98.12 96 PHE A C 1
ATOM 761 O O . PHE A 1 96 ? -3.756 3.154 2.709 1.00 98.12 96 PHE A O 1
ATOM 768 N N . ASN A 1 97 ? -1.723 2.800 3.586 1.00 97.19 97 ASN A N 1
ATOM 769 C CA . ASN A 1 97 ? -0.992 3.464 2.494 1.00 97.19 97 ASN A CA 1
ATOM 770 C C . ASN A 1 97 ? -0.847 2.560 1.260 1.00 97.19 97 ASN A C 1
ATOM 772 O O . ASN A 1 97 ? -0.863 3.050 0.130 1.00 97.19 97 ASN A O 1
ATOM 776 N N . ALA A 1 98 ? -0.710 1.248 1.476 1.00 97.06 98 ALA A N 1
ATOM 777 C CA . ALA A 1 98 ? -0.663 0.268 0.400 1.00 97.06 98 ALA A CA 1
ATOM 778 C C . ALA A 1 98 ? -1.960 0.335 -0.432 1.00 97.06 98 ALA A C 1
ATOM 780 O O . ALA A 1 98 ? -3.028 0.547 0.143 1.00 97.06 98 ALA A O 1
ATOM 781 N N . PRO A 1 99 ? -1.902 0.151 -1.764 1.00 96.50 99 PRO A N 1
ATOM 782 C CA . PRO A 1 99 ? -0.754 -0.292 -2.560 1.00 96.50 99 PRO A CA 1
ATOM 783 C C . PRO A 1 99 ? 0.016 0.850 -3.256 1.00 96.50 99 PRO A C 1
ATOM 785 O O . PRO A 1 99 ? 0.548 0.664 -4.352 1.00 96.50 99 PRO A O 1
ATOM 788 N N . HIS A 1 100 ? 0.049 2.048 -2.664 1.00 94.75 100 HIS A N 1
ATOM 789 C CA . HIS A 1 100 ? 0.797 3.183 -3.213 1.00 94.75 100 HIS A CA 1
ATOM 790 C C . HIS A 1 100 ? 2.304 2.867 -3.319 1.00 94.75 100 HIS A C 1
ATOM 792 O O . HIS A 1 100 ? 2.815 2.047 -2.559 1.00 94.75 100 HIS A O 1
ATOM 798 N N . ASP A 1 101 ? 3.039 3.518 -4.223 1.00 92.44 101 ASP A N 1
ATOM 799 C CA . ASP A 1 101 ? 4.493 3.342 -4.313 1.00 92.44 101 ASP A CA 1
ATOM 800 C C . ASP A 1 101 ? 5.245 3.949 -3.096 1.00 92.44 101 ASP A C 1
ATOM 802 O O . ASP A 1 101 ? 4.686 4.796 -2.390 1.00 92.44 101 ASP A O 1
ATOM 806 N N . PRO A 1 102 ? 6.492 3.529 -2.809 1.00 95.00 102 PRO A N 1
ATOM 807 C CA . PRO A 1 102 ? 7.273 2.492 -3.488 1.00 95.00 102 PRO A CA 1
ATOM 808 C C . PRO A 1 102 ? 6.625 1.114 -3.306 1.00 95.00 102 PRO A C 1
ATOM 810 O O . PRO A 1 102 ? 6.165 0.786 -2.218 1.00 95.00 102 PRO A O 1
ATOM 813 N N . ARG A 1 103 ? 6.536 0.314 -4.376 1.00 95.75 103 ARG A N 1
ATOM 814 C CA . ARG A 1 103 ? 5.762 -0.943 -4.398 1.00 95.75 103 ARG A CA 1
ATOM 815 C C . ARG A 1 103 ? 6.502 -2.050 -3.645 1.00 95.75 103 ARG A C 1
ATOM 817 O O . ARG A 1 103 ? 7.088 -2.937 -4.250 1.00 95.75 103 ARG A O 1
ATOM 824 N N . GLN A 1 104 ? 6.527 -1.952 -2.324 1.00 97.44 104 GLN A N 1
ATOM 825 C CA . GLN A 1 104 ? 7.291 -2.835 -1.453 1.00 97.44 104 GLN A CA 1
ATOM 826 C C . GLN A 1 104 ? 6.387 -3.885 -0.827 1.00 97.44 104 GLN A C 1
ATOM 828 O O . GLN A 1 104 ? 5.318 -3.560 -0.329 1.00 97.44 104 GLN A O 1
ATOM 833 N N . ALA A 1 105 ? 6.819 -5.140 -0.831 1.00 97.88 105 ALA A N 1
ATOM 834 C CA . ALA A 1 105 ? 6.112 -6.240 -0.185 1.00 97.88 105 ALA A CA 1
ATOM 835 C C . ALA A 1 105 ? 7.133 -7.250 0.360 1.00 97.88 105 ALA A C 1
ATOM 837 O O . ALA A 1 105 ? 8.216 -7.367 -0.217 1.00 97.88 105 ALA A O 1
ATOM 838 N N . PRO A 1 106 ? 6.821 -7.998 1.436 1.00 97.94 106 PRO A N 1
ATOM 839 C CA . PRO A 1 106 ? 7.710 -9.054 1.913 1.00 97.94 106 PRO A CA 1
ATOM 840 C C . PRO A 1 106 ? 7.970 -10.106 0.820 1.00 97.94 106 PRO A C 1
ATOM 842 O O . PRO A 1 106 ? 7.063 -10.431 0.048 1.00 97.94 106 PRO A O 1
ATOM 845 N N . THR A 1 107 ? 9.175 -10.688 0.788 1.00 97.19 107 THR A N 1
ATOM 846 C CA . THR A 1 107 ? 9.622 -11.640 -0.253 1.00 97.19 107 THR A CA 1
ATOM 847 C C . THR A 1 107 ? 8.613 -12.764 -0.512 1.00 97.19 107 THR A C 1
ATOM 849 O O . THR A 1 107 ? 8.235 -13.001 -1.654 1.00 97.19 107 THR A O 1
ATOM 852 N N . GLY A 1 108 ? 8.044 -13.364 0.542 1.00 97.38 108 GLY A N 1
ATOM 853 C CA . GLY A 1 108 ? 7.057 -14.444 0.405 1.00 97.38 108 GLY A CA 1
ATOM 854 C C . GLY A 1 108 ? 5.739 -14.058 -0.292 1.00 97.38 108 GLY A C 1
ATOM 855 O O . GLY A 1 108 ? 4.979 -14.943 -0.686 1.00 97.38 108 GLY A O 1
ATOM 856 N N . PHE A 1 109 ? 5.439 -12.764 -0.456 1.00 98.38 109 PHE A N 1
ATOM 857 C CA . PHE A 1 109 ? 4.333 -12.292 -1.299 1.00 98.38 109 PHE A CA 1
ATOM 858 C C . PHE A 1 109 ? 4.780 -12.057 -2.745 1.00 98.38 109 PHE A C 1
ATOM 860 O O . PHE A 1 109 ? 4.027 -12.378 -3.661 1.00 98.38 109 PHE A O 1
ATOM 867 N N . LEU A 1 110 ? 6.003 -11.561 -2.968 1.00 97.06 110 LEU A N 1
ATOM 868 C CA . LEU A 1 110 ? 6.581 -11.401 -4.311 1.00 97.06 110 LEU A CA 1
ATOM 869 C C . LEU A 1 110 ? 6.805 -12.739 -5.019 1.00 97.06 110 LEU A C 1
ATOM 871 O O . LEU A 1 110 ? 6.631 -12.821 -6.236 1.00 97.06 110 LEU A O 1
ATOM 875 N N . ASP A 1 111 ? 7.171 -13.781 -4.275 1.00 97.56 111 ASP A N 1
ATOM 876 C CA . ASP A 1 111 ? 7.433 -15.123 -4.813 1.00 97.56 111 ASP A CA 1
ATOM 877 C C . ASP A 1 111 ? 6.169 -15.806 -5.356 1.00 97.56 111 ASP A C 1
ATOM 879 O O . ASP A 1 111 ? 6.251 -16.736 -6.156 1.00 97.56 111 ASP A O 1
ATOM 883 N N . ARG A 1 112 ? 4.979 -15.315 -4.980 1.00 97.88 112 ARG A N 1
ATOM 884 C CA . ARG A 1 112 ? 3.690 -15.807 -5.501 1.00 97.88 112 ARG A CA 1
ATOM 885 C C . ARG A 1 112 ? 3.440 -15.391 -6.950 1.00 97.88 112 ARG A C 1
ATOM 887 O O . ARG A 1 112 ? 2.568 -15.957 -7.606 1.00 97.88 112 ARG A O 1
ATOM 894 N N . TYR A 1 113 ? 4.176 -14.395 -7.435 1.00 98.12 113 TYR A N 1
ATOM 895 C CA . TYR A 1 113 ? 3.970 -13.779 -8.736 1.00 98.12 113 TYR A CA 1
ATOM 896 C C . TYR A 1 113 ? 5.228 -13.924 -9.587 1.00 98.12 113 TYR A C 1
ATOM 898 O O . TYR A 1 113 ? 6.214 -13.216 -9.394 1.00 98.12 113 TYR A O 1
ATOM 906 N N . ASP A 1 114 ? 5.178 -14.829 -10.558 1.00 97.25 114 ASP A N 1
ATOM 907 C CA . ASP A 1 114 ? 6.211 -14.966 -11.582 1.00 97.25 114 ASP A CA 1
ATOM 908 C C . ASP A 1 114 ? 6.067 -13.840 -12.615 1.00 97.25 114 ASP A C 1
ATOM 910 O O . ASP A 1 114 ? 5.039 -13.741 -13.289 1.00 97.25 114 ASP A O 1
ATOM 914 N N . VAL A 1 115 ? 7.099 -13.000 -12.751 1.00 95.69 115 VAL A N 1
ATOM 915 C CA . VAL A 1 115 ? 7.101 -11.855 -13.676 1.00 95.69 115 VAL A CA 1
ATOM 916 C C . VAL A 1 115 ? 6.846 -12.275 -15.125 1.00 95.69 115 VAL A C 1
ATOM 918 O O . VAL A 1 115 ? 6.176 -11.544 -15.854 1.00 95.69 115 VAL A O 1
ATOM 921 N N . ALA A 1 116 ? 7.308 -13.462 -15.536 1.00 95.88 116 ALA A N 1
ATOM 922 C CA . ALA A 1 116 ? 7.134 -13.963 -16.898 1.00 95.88 116 ALA A CA 1
ATOM 923 C C . ALA A 1 116 ? 5.674 -14.332 -17.213 1.00 95.88 116 ALA A C 1
ATOM 925 O O . ALA A 1 116 ? 5.294 -14.404 -18.380 1.00 95.88 116 ALA A O 1
ATOM 926 N N . LYS A 1 117 ? 4.848 -14.539 -16.178 1.00 97.69 117 LYS A N 1
ATOM 927 C CA . LYS A 1 117 ? 3.418 -14.867 -16.289 1.00 97.69 117 LYS A CA 1
ATOM 928 C C . LYS A 1 117 ? 2.507 -13.654 -16.112 1.00 97.69 117 LYS A C 1
ATOM 930 O O . LYS A 1 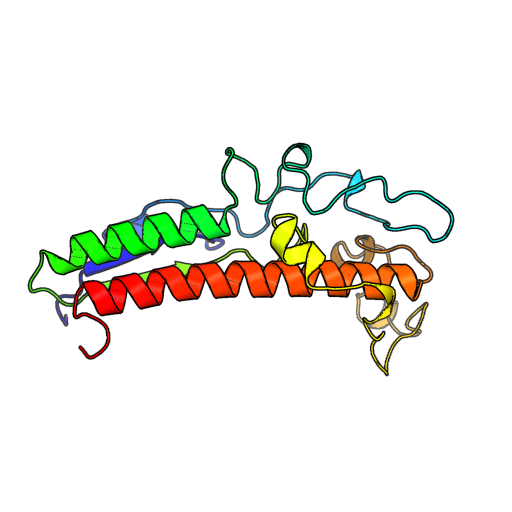117 ? 1.288 -13.801 -16.142 1.00 97.69 117 LYS A O 1
ATOM 935 N N . ILE A 1 118 ? 3.072 -12.468 -15.889 1.00 97.94 118 ILE A N 1
ATOM 936 C CA . ILE A 1 118 ? 2.296 -11.235 -15.806 1.00 97.94 118 ILE A CA 1
ATOM 937 C C . ILE A 1 118 ? 2.075 -10.690 -17.215 1.00 97.94 118 ILE A C 1
ATOM 939 O O . ILE A 1 118 ? 3.019 -10.427 -17.959 1.00 97.94 118 ILE A O 1
ATOM 943 N N . ASP A 1 119 ? 0.814 -10.468 -17.569 1.00 97.44 119 ASP A N 1
ATOM 944 C CA . ASP A 1 119 ? 0.473 -9.818 -18.829 1.00 97.44 119 ASP A CA 1
ATOM 945 C C . ASP A 1 119 ? 0.794 -8.321 -18.782 1.00 97.44 119 ASP A C 1
ATOM 947 O O . ASP A 1 119 ? 0.637 -7.648 -17.757 1.00 97.44 119 ASP A O 1
ATOM 951 N N . VAL A 1 120 ? 1.163 -7.750 -19.925 1.00 97.44 120 VAL A N 1
ATOM 952 C CA . VAL A 1 120 ? 1.084 -6.297 -20.122 1.00 97.44 120 VAL A CA 1
ATOM 953 C C . VAL A 1 120 ? -0.368 -5.897 -20.420 1.00 97.44 120 VAL A C 1
ATOM 955 O O . VAL A 1 120 ? -1.144 -6.715 -20.918 1.00 97.44 120 VAL A O 1
ATOM 958 N N . PRO A 1 121 ? -0.814 -4.677 -20.069 1.00 96.12 121 PRO A N 1
ATOM 959 C CA . PRO A 1 121 ? -2.163 -4.235 -20.410 1.00 96.12 121 PRO A CA 1
ATOM 960 C C . PRO A 1 121 ? -2.389 -4.274 -21.926 1.00 96.12 121 PRO A C 1
ATOM 962 O O . PRO A 1 121 ? -1.491 -3.934 -22.687 1.00 96.12 121 PRO A O 1
ATOM 965 N N . LYS A 1 122 ? -3.606 -4.604 -22.381 1.00 96.56 122 LYS A N 1
ATOM 966 C CA . LYS A 1 122 ? -3.946 -4.588 -23.821 1.00 96.56 122 LYS A CA 1
ATOM 967 C C . LYS A 1 122 ? -3.736 -3.216 -24.473 1.00 96.56 122 LYS A C 1
ATOM 969 O O . LYS A 1 122 ? -3.527 -3.132 -25.673 1.00 96.56 122 LYS A O 1
ATOM 974 N N . SER A 1 123 ? -3.809 -2.154 -23.677 1.00 94.50 123 SER A N 1
ATOM 975 C CA . SER A 1 123 ? -3.565 -0.768 -24.076 1.00 94.50 123 SER A CA 1
ATOM 976 C C . SER A 1 123 ? -2.099 -0.342 -23.933 1.00 94.50 123 SER A C 1
ATOM 978 O O . SER A 1 123 ? -1.823 0.857 -23.918 1.00 94.50 123 SER A O 1
ATOM 980 N N . PHE A 1 124 ? -1.169 -1.283 -23.733 1.00 95.69 124 PHE A N 1
ATOM 981 C CA . PHE A 1 124 ? 0.247 -0.976 -23.578 1.00 95.69 124 PHE A CA 1
ATOM 982 C C . PHE A 1 124 ? 0.786 -0.294 -24.835 1.00 95.69 124 PHE A C 1
ATOM 984 O O . PHE A 1 124 ? 0.669 -0.808 -25.946 1.00 95.69 124 PHE A O 1
ATOM 991 N N . LEU A 1 125 ? 1.398 0.866 -24.624 1.00 95.38 125 LEU A N 1
ATOM 992 C CA . LEU A 1 125 ? 2.171 1.590 -25.615 1.00 95.38 125 LEU A CA 1
ATOM 993 C C . LEU A 1 125 ? 3.483 2.007 -24.944 1.00 95.38 125 LEU A C 1
ATOM 995 O O . LEU A 1 125 ? 3.421 2.591 -23.856 1.00 95.38 125 LEU A O 1
ATOM 999 N N . PRO A 1 126 ? 4.650 1.743 -25.565 1.00 95.06 126 PRO A N 1
ATOM 1000 C CA . PRO A 1 126 ? 5.934 2.210 -25.050 1.00 95.06 126 PRO A CA 1
ATOM 1001 C C . PRO A 1 126 ? 5.939 3.721 -24.783 1.00 95.06 126 PRO A C 1
ATOM 1003 O O . PRO A 1 126 ? 6.463 4.185 -23.772 1.00 95.06 126 PRO A O 1
ATOM 1006 N N . GLU A 1 127 ? 5.272 4.483 -25.651 1.00 93.94 127 GLU A N 1
ATOM 1007 C CA . GLU A 1 127 ? 5.009 5.908 -25.476 1.00 93.94 127 GLU A CA 1
ATOM 1008 C C . GLU A 1 127 ? 3.572 6.225 -25.891 1.00 93.94 127 GLU A C 1
ATOM 1010 O O . GLU A 1 127 ? 3.135 5.885 -26.992 1.00 93.94 127 GLU A O 1
ATOM 1015 N N . TYR A 1 128 ? 2.819 6.888 -25.011 1.00 92.75 128 TYR A N 1
ATOM 1016 C CA . TYR A 1 128 ? 1.455 7.297 -25.326 1.00 92.75 128 TYR A CA 1
ATOM 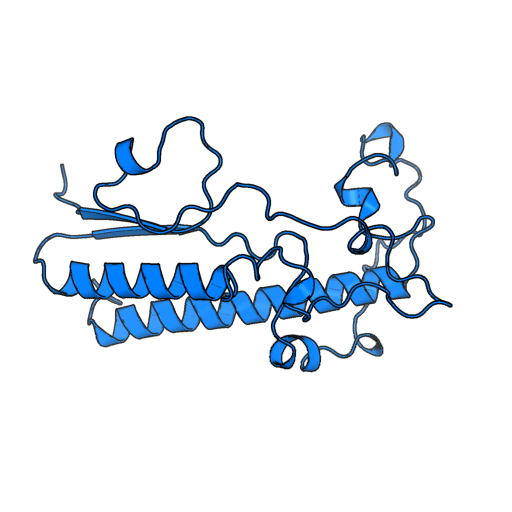1017 C C . TYR A 1 128 ? 1.462 8.624 -26.108 1.00 92.75 128 TYR A C 1
ATOM 1019 O O . TYR A 1 128 ? 1.931 9.637 -25.578 1.00 92.75 128 TYR A O 1
ATOM 1027 N N . PRO A 1 129 ? 0.903 8.684 -27.333 1.00 93.69 129 PRO A N 1
ATOM 1028 C CA . PRO A 1 129 ? 1.063 9.838 -28.227 1.00 93.69 129 PRO A CA 1
ATOM 1029 C C . PRO A 1 129 ? 0.451 11.138 -27.686 1.00 93.69 129 PRO A C 1
ATOM 1031 O O . PRO A 1 129 ? 0.890 12.229 -28.046 1.00 93.69 129 PRO A O 1
ATOM 1034 N N . HIS A 1 130 ? -0.538 11.049 -26.792 1.00 94.50 130 HIS A N 1
ATOM 1035 C CA . HIS A 1 130 ? -1.198 12.217 -26.197 1.00 94.50 130 HIS A CA 1
ATOM 1036 C C . HIS A 1 130 ? -0.767 12.491 -24.747 1.00 94.50 130 HIS A C 1
ATOM 1038 O O . HIS A 1 130 ? -1.371 13.332 -24.083 1.00 94.50 130 HIS A O 1
ATOM 1044 N N . ALA A 1 131 ? 0.292 11.832 -24.255 1.00 92.50 131 ALA A N 1
ATOM 1045 C CA . ALA A 1 131 ? 0.767 11.948 -22.871 1.00 92.50 131 ALA A CA 1
ATOM 1046 C C . ALA A 1 131 ? 0.977 13.408 -22.443 1.00 92.50 131 ALA A C 1
ATOM 1048 O O . ALA A 1 131 ? 0.454 13.852 -21.422 1.00 92.50 131 ALA A O 1
ATOM 1049 N N . LYS A 1 132 ? 1.667 14.195 -23.278 1.00 91.62 132 LYS A N 1
ATOM 1050 C CA . LYS A 1 132 ? 1.923 15.618 -23.017 1.00 91.62 132 LYS A CA 1
ATOM 1051 C C . LYS A 1 132 ? 0.638 16.448 -22.968 1.00 91.62 132 LYS A C 1
ATOM 1053 O O . LYS A 1 132 ? 0.504 17.292 -22.089 1.00 91.62 132 LYS A O 1
ATOM 1058 N N . ALA A 1 133 ? -0.296 16.210 -23.890 1.00 95.19 133 ALA A N 1
ATOM 1059 C CA . ALA A 1 133 ? -1.552 16.957 -23.962 1.00 95.19 133 ALA A CA 1
ATOM 1060 C C . ALA A 1 133 ? -2.452 16.705 -22.738 1.00 95.19 133 ALA A C 1
ATOM 1062 O O . ALA A 1 133 ? -3.177 17.602 -22.323 1.00 95.19 133 ALA A O 1
ATOM 1063 N N . MET A 1 134 ? -2.364 15.516 -22.134 1.00 93.62 134 MET A N 1
ATOM 1064 C CA . MET A 1 134 ? -3.106 15.151 -20.919 1.00 93.62 134 MET A CA 1
ATOM 1065 C C . MET A 1 134 ? -2.371 15.500 -19.614 1.00 93.62 134 MET A C 1
ATOM 1067 O O . MET A 1 134 ? -2.869 15.192 -18.537 1.00 93.62 134 MET A O 1
ATOM 1071 N N . GLY A 1 135 ? -1.172 16.089 -19.680 1.00 92.56 135 GLY A N 1
ATOM 1072 C CA . GLY A 1 135 ? -0.357 16.363 -18.490 1.00 92.56 135 GLY A CA 1
ATOM 1073 C C . GLY A 1 135 ? 0.311 15.128 -17.865 1.00 92.56 135 GLY A C 1
ATOM 1074 O O . GLY A 1 135 ? 0.881 15.233 -16.784 1.00 92.56 135 GLY A O 1
ATOM 1075 N N . ALA A 1 136 ? 0.302 13.984 -18.553 1.00 92.06 136 ALA A N 1
ATOM 1076 C CA . ALA A 1 136 ? 0.918 12.720 -18.134 1.00 92.06 136 ALA A CA 1
ATOM 1077 C C . ALA A 1 136 ? 2.231 12.444 -18.892 1.00 92.06 136 ALA A C 1
ATOM 1079 O O . ALA A 1 136 ? 2.502 11.331 -19.330 1.00 92.06 136 ALA A O 1
ATOM 1080 N N . GLY A 1 137 ? 3.024 13.490 -19.138 1.00 91.38 137 GLY A N 1
ATOM 1081 C CA . GLY A 1 137 ? 4.314 13.360 -19.819 1.00 91.38 137 GLY A CA 1
ATOM 1082 C C . GLY A 1 137 ? 5.414 12.765 -18.921 1.00 91.38 137 GLY A C 1
ATOM 1083 O O . GLY A 1 137 ? 5.237 12.688 -17.707 1.00 91.38 137 GLY A O 1
ATOM 1084 N N . PRO A 1 138 ? 6.603 12.453 -19.475 1.00 90.31 138 PRO A N 1
ATOM 1085 C CA . PRO A 1 138 ? 7.708 11.812 -18.743 1.00 90.31 138 PRO A CA 1
ATOM 1086 C C . PRO A 1 138 ? 8.236 12.572 -17.515 1.00 90.31 138 PRO A C 1
ATOM 1088 O O . PRO A 1 138 ? 8.953 12.018 -16.684 1.00 90.31 138 PRO A O 1
ATOM 1091 N N . SER A 1 139 ? 7.920 13.863 -17.393 1.00 89.50 139 SER A N 1
ATOM 1092 C CA . SER A 1 139 ? 8.294 14.680 -16.239 1.00 89.50 139 SER A CA 1
ATOM 1093 C C . SER A 1 139 ? 7.371 14.493 -15.031 1.00 89.50 139 SER A C 1
ATOM 1095 O O . SER A 1 139 ? 7.781 14.858 -13.921 1.00 89.50 139 SER A O 1
ATOM 1097 N N . LEU A 1 140 ? 6.169 13.932 -15.219 1.00 93.44 140 LEU A N 1
ATOM 1098 C CA . LEU A 1 140 ? 5.238 13.626 -14.136 1.00 93.44 140 LEU A CA 1
ATOM 1099 C C . LEU A 1 140 ? 5.866 12.580 -13.210 1.00 93.44 140 LEU A C 1
ATOM 1101 O O . LEU A 1 140 ? 6.487 11.622 -13.660 1.00 93.44 140 LEU A O 1
ATOM 1105 N N . ARG A 1 141 ? 5.724 12.766 -11.896 1.00 91.75 141 ARG A N 1
ATOM 1106 C CA . ARG A 1 141 ? 6.386 11.917 -10.897 1.00 91.75 141 ARG A CA 1
ATOM 1107 C C . ARG A 1 141 ? 6.033 10.437 -11.058 1.00 91.75 141 ARG A C 1
ATOM 1109 O O . ARG A 1 141 ? 6.925 9.599 -11.021 1.00 91.75 141 ARG A O 1
ATOM 1116 N N . ASP A 1 142 ? 4.756 10.141 -11.280 1.00 89.69 142 ASP A N 1
ATOM 1117 C CA . ASP A 1 142 ? 4.258 8.768 -11.453 1.00 89.69 142 ASP A CA 1
ATOM 1118 C C . ASP A 1 142 ? 4.817 8.125 -12.721 1.00 89.69 142 ASP A C 1
ATOM 1120 O O . ASP A 1 142 ? 5.130 6.935 -12.744 1.00 89.69 142 ASP A O 1
ATOM 1124 N N . GLU A 1 143 ? 5.049 8.941 -13.748 1.00 92.12 143 GLU A N 1
ATOM 1125 C CA . GLU A 1 143 ? 5.660 8.502 -14.991 1.00 92.12 143 GLU A CA 1
ATOM 1126 C C . GLU A 1 143 ? 7.167 8.224 -14.833 1.00 92.12 143 GLU A C 1
ATOM 1128 O O . GLU A 1 143 ? 7.757 7.493 -15.624 1.00 92.12 143 GLU A O 1
ATOM 1133 N N . LYS A 1 144 ? 7.823 8.719 -13.784 1.00 93.44 144 LYS A N 1
ATOM 1134 C CA . LYS A 1 144 ? 9.247 8.431 -13.552 1.00 93.44 144 LYS A CA 1
ATOM 1135 C C . LYS A 1 144 ? 9.502 7.060 -12.930 1.00 93.44 144 LYS A C 1
ATOM 1137 O O . LYS A 1 144 ? 10.660 6.688 -12.794 1.00 93.44 144 LYS A O 1
ATOM 1142 N N . LEU A 1 145 ? 8.474 6.311 -12.519 1.00 93.88 145 LEU A N 1
ATOM 1143 C CA . LEU A 1 145 ? 8.663 5.006 -11.864 1.00 93.88 145 LEU A CA 1
ATOM 1144 C C . LEU A 1 145 ? 9.312 3.966 -12.794 1.00 93.88 145 LEU A C 1
ATOM 1146 O O . LEU A 1 145 ? 10.128 3.162 -12.353 1.00 93.88 145 LEU A O 1
ATOM 1150 N N . ALA A 1 146 ? 8.976 4.003 -14.082 1.00 94.56 146 ALA A N 1
ATOM 1151 C CA . ALA A 1 146 ? 9.514 3.117 -15.113 1.00 94.56 146 ALA A CA 1
ATOM 1152 C C . ALA A 1 146 ? 10.372 3.908 -16.127 1.00 94.56 146 ALA A C 1
ATOM 1154 O O . ALA A 1 146 ? 10.280 5.140 -16.165 1.00 94.56 146 ALA A O 1
ATOM 1155 N N . PRO A 1 147 ? 11.187 3.236 -16.959 1.00 94.06 147 PRO A N 1
ATOM 1156 C CA . PRO A 1 147 ? 11.916 3.888 -18.047 1.00 94.06 147 PRO A CA 1
ATOM 1157 C C . PRO A 1 147 ? 11.013 4.387 -19.181 1.00 94.06 147 PRO A C 1
ATOM 1159 O O . PRO A 1 147 ? 9.866 3.949 -19.319 1.00 94.06 147 PRO A O 1
ATOM 1162 N N . PHE A 1 148 ? 11.543 5.314 -19.984 1.00 92.69 148 PHE A N 1
ATOM 1163 C CA . PHE A 1 148 ? 10.978 5.750 -21.264 1.00 92.69 148 PHE A CA 1
ATOM 1164 C C . PHE A 1 148 ? 11.960 5.451 -22.413 1.00 92.69 148 PHE A C 1
ATOM 1166 O O . PHE A 1 148 ? 13.139 5.775 -22.265 1.00 92.69 148 PHE A O 1
ATOM 1173 N N . PRO A 1 149 ? 11.496 4.901 -23.553 1.00 93.94 149 PRO A N 1
ATOM 1174 C CA . PRO A 1 149 ? 10.157 4.342 -23.760 1.00 93.94 149 PRO A CA 1
ATOM 1175 C C . PRO A 1 149 ? 9.879 3.186 -22.781 1.00 93.94 149 PRO A C 1
ATOM 1177 O O . PRO A 1 149 ? 10.801 2.542 -22.279 1.00 93.94 149 PRO A O 1
ATOM 1180 N N . ARG A 1 150 ? 8.605 2.952 -22.444 1.00 95.06 150 ARG A N 1
ATOM 1181 C CA . ARG A 1 150 ? 8.220 1.868 -21.531 1.00 95.06 150 ARG A CA 1
ATOM 1182 C C . ARG A 1 150 ? 8.588 0.532 -22.152 1.00 95.06 150 ARG A C 1
ATOM 1184 O O . ARG A 1 150 ? 8.270 0.278 -23.311 1.00 95.06 150 ARG A O 1
ATOM 1191 N N . THR A 1 151 ? 9.167 -0.345 -21.347 1.00 95.69 151 THR A N 1
ATOM 1192 C CA . THR A 1 151 ? 9.426 -1.728 -21.737 1.00 95.69 151 THR A CA 1
ATOM 1193 C C . THR A 1 151 ? 8.348 -2.647 -21.181 1.00 95.69 151 THR A C 1
ATOM 1195 O O . THR A 1 151 ? 7.776 -2.386 -20.114 1.00 95.69 151 THR A O 1
ATOM 1198 N N . GLU A 1 152 ? 8.061 -3.745 -21.881 1.00 96.50 152 GLU A N 1
ATOM 1199 C CA . GLU A 1 152 ? 7.135 -4.747 -21.350 1.00 96.50 152 GLU A CA 1
ATOM 1200 C C . GLU A 1 152 ? 7.658 -5.319 -20.032 1.00 96.50 152 GLU A C 1
ATOM 1202 O O . GLU A 1 152 ? 6.886 -5.495 -19.090 1.00 96.50 152 GLU A O 1
ATOM 1207 N N . PHE A 1 153 ? 8.970 -5.560 -19.937 1.00 96.12 153 PHE A N 1
ATOM 1208 C CA . PHE A 1 153 ? 9.599 -6.068 -18.723 1.00 96.12 153 PHE A CA 1
ATOM 1209 C C . PHE A 1 153 ? 9.370 -5.146 -17.521 1.00 96.12 153 PHE A C 1
ATOM 1211 O O . PHE A 1 153 ? 8.965 -5.618 -16.453 1.00 96.12 153 PHE A O 1
ATOM 1218 N N . ALA A 1 154 ? 9.542 -3.831 -17.688 1.00 96.25 154 ALA A N 1
ATOM 1219 C CA . ALA A 1 154 ? 9.294 -2.891 -16.603 1.00 96.25 154 ALA A CA 1
ATOM 1220 C C . ALA A 1 154 ? 7.819 -2.874 -16.191 1.00 96.25 154 ALA A C 1
ATOM 1222 O O . ALA A 1 154 ? 7.507 -2.905 -14.999 1.00 96.25 154 ALA A O 1
ATOM 1223 N N . VAL A 1 155 ? 6.897 -2.893 -17.158 1.00 96.94 155 VAL A N 1
ATOM 1224 C CA . VAL A 1 155 ? 5.455 -2.936 -16.871 1.00 96.94 155 VAL A CA 1
ATOM 1225 C C . VAL A 1 155 ? 5.062 -4.221 -16.142 1.00 96.94 155 VAL A C 1
ATOM 1227 O O . VAL A 1 155 ? 4.331 -4.155 -15.151 1.00 96.94 155 VAL A O 1
ATOM 1230 N N . ARG A 1 156 ? 5.564 -5.383 -16.578 1.00 97.56 156 ARG A N 1
ATOM 1231 C CA . ARG A 1 156 ? 5.335 -6.669 -15.898 1.00 97.56 156 ARG A CA 1
ATOM 1232 C C . ARG A 1 156 ? 5.873 -6.648 -14.472 1.00 97.56 156 ARG A C 1
ATOM 1234 O O . ARG A 1 156 ? 5.174 -7.072 -13.554 1.00 97.56 156 ARG A O 1
ATOM 1241 N N . THR A 1 157 ? 7.072 -6.102 -14.273 1.00 96.75 157 THR A N 1
ATOM 1242 C CA . THR A 1 157 ? 7.717 -6.035 -12.956 1.00 96.75 157 THR A CA 1
ATOM 1243 C C . THR A 1 157 ? 6.951 -5.127 -11.995 1.00 96.75 157 THR A C 1
ATOM 1245 O O . THR A 1 157 ? 6.602 -5.553 -10.897 1.00 96.75 157 THR A O 1
ATOM 1248 N N . HIS A 1 158 ? 6.572 -3.921 -12.423 1.00 97.06 158 HIS A N 1
ATOM 1249 C CA . HIS A 1 158 ? 5.768 -3.018 -11.591 1.00 97.06 158 HIS A CA 1
ATOM 1250 C C . HIS A 1 158 ? 4.386 -3.592 -11.262 1.00 97.06 158 HIS A C 1
ATOM 1252 O O . HIS A 1 158 ? 3.891 -3.403 -10.151 1.00 97.06 158 HIS A O 1
ATOM 1258 N N . ARG A 1 159 ? 3.759 -4.321 -12.196 1.00 97.75 159 ARG A N 1
ATOM 1259 C CA . ARG A 1 159 ? 2.497 -5.035 -11.936 1.00 97.75 159 ARG A CA 1
ATOM 1260 C C . ARG A 1 159 ? 2.685 -6.179 -10.941 1.00 97.75 159 ARG A C 1
ATOM 1262 O O . ARG A 1 159 ? 1.871 -6.297 -10.031 1.00 97.75 159 ARG A O 1
ATOM 1269 N N . ARG A 1 160 ? 3.753 -6.975 -11.071 1.00 97.94 160 ARG A N 1
ATOM 1270 C CA . ARG A 1 160 ? 4.123 -8.027 -10.108 1.00 97.94 160 ARG A CA 1
ATOM 1271 C C . ARG A 1 160 ? 4.232 -7.462 -8.692 1.00 97.94 160 ARG A C 1
ATOM 1273 O O . ARG A 1 160 ? 3.614 -7.992 -7.774 1.00 97.94 160 ARG A O 1
ATOM 1280 N N . GLU A 1 161 ? 4.994 -6.387 -8.523 1.00 98.06 161 GLU A N 1
ATOM 1281 C CA . GLU A 1 161 ? 5.212 -5.746 -7.221 1.00 98.06 161 GLU A CA 1
ATOM 1282 C C . GLU A 1 161 ? 3.922 -5.150 -6.651 1.00 98.06 161 GLU A C 1
ATOM 1284 O O . GLU A 1 161 ? 3.627 -5.312 -5.468 1.00 98.06 161 GLU A O 1
ATOM 1289 N N . TYR A 1 162 ? 3.109 -4.519 -7.505 1.00 98.31 162 TYR A N 1
ATOM 1290 C CA . TYR A 1 162 ? 1.793 -4.018 -7.119 1.00 98.31 162 TYR A CA 1
ATOM 1291 C C . TYR A 1 162 ? 0.872 -5.148 -6.638 1.00 98.31 162 TYR A C 1
ATOM 1293 O O . TYR A 1 162 ? 0.243 -5.017 -5.592 1.00 98.31 162 TYR A O 1
ATOM 1301 N N . TYR A 1 163 ? 0.816 -6.275 -7.357 1.00 98.56 163 TYR A N 1
ATOM 1302 C CA . TYR A 1 163 ? 0.007 -7.431 -6.960 1.00 98.56 163 TYR A CA 1
ATOM 1303 C C . TYR A 1 163 ? 0.478 -8.037 -5.648 1.00 98.56 163 TYR A C 1
ATOM 1305 O O . TYR A 1 163 ? -0.346 -8.249 -4.765 1.00 98.56 163 TYR A O 1
ATOM 1313 N N . ALA A 1 164 ? 1.786 -8.217 -5.471 1.00 98.69 164 ALA A N 1
ATOM 1314 C CA . ALA A 1 164 ? 2.344 -8.694 -4.212 1.00 98.69 164 ALA A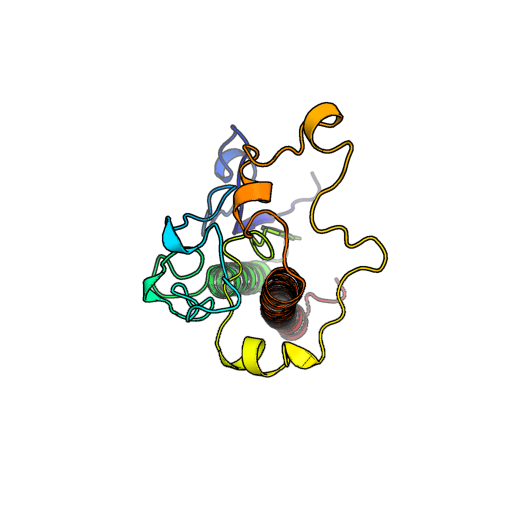 CA 1
ATOM 1315 C C . ALA A 1 164 ? 1.981 -7.780 -3.031 1.00 98.69 164 ALA A C 1
ATOM 1317 O O . ALA A 1 164 ? 1.606 -8.272 -1.965 1.00 98.69 164 ALA A O 1
ATOM 1318 N N . LEU A 1 165 ? 2.038 -6.458 -3.220 1.00 98.62 165 LEU A N 1
ATOM 1319 C CA . LEU A 1 165 ? 1.656 -5.492 -2.190 1.00 98.62 165 LEU A CA 1
ATOM 1320 C C . LEU A 1 165 ? 0.151 -5.523 -1.891 1.00 98.62 165 LEU A C 1
ATOM 1322 O O . LEU A 1 165 ? -0.234 -5.452 -0.725 1.00 98.62 165 LEU A O 1
ATOM 1326 N N . VAL A 1 166 ? -0.700 -5.693 -2.906 1.00 98.81 166 VAL A N 1
ATOM 1327 C CA . VAL A 1 166 ? -2.145 -5.895 -2.708 1.00 98.81 166 VAL A CA 1
ATOM 1328 C C . VAL A 1 166 ? -2.417 -7.183 -1.927 1.00 98.81 166 VAL A C 1
ATOM 1330 O O . VAL A 1 166 ? -3.188 -7.150 -0.976 1.00 98.81 166 VAL A O 1
ATOM 1333 N N . THR A 1 167 ? -1.756 -8.298 -2.246 1.00 98.75 167 THR A N 1
ATOM 1334 C CA . THR A 1 167 ? -1.904 -9.553 -1.482 1.00 98.75 167 THR A CA 1
ATOM 1335 C C . THR A 1 167 ? -1.407 -9.420 -0.051 1.00 98.75 167 THR A C 1
ATOM 1337 O O . THR A 1 167 ? -1.989 -9.988 0.869 1.00 98.75 167 THR A O 1
ATOM 1340 N N . HIS A 1 168 ? -0.320 -8.678 0.154 1.00 98.75 168 HIS A N 1
ATOM 1341 C CA . HIS A 1 168 ? 0.181 -8.405 1.491 1.00 98.75 168 HIS A CA 1
ATOM 1342 C C . HIS A 1 168 ? -0.817 -7.567 2.299 1.00 98.75 168 HIS A C 1
ATOM 1344 O O . HIS A 1 168 ? -1.084 -7.898 3.452 1.00 98.75 168 HIS A O 1
ATOM 1350 N N . LEU A 1 169 ? -1.387 -6.522 1.691 1.00 98.69 169 LEU A N 1
ATOM 1351 C CA . LEU A 1 169 ? -2.458 -5.713 2.273 1.00 98.69 169 LEU A CA 1
ATOM 1352 C C . LEU A 1 169 ? -3.684 -6.567 2.621 1.00 98.69 169 LEU A C 1
ATOM 1354 O O . LEU A 1 169 ? -4.177 -6.474 3.740 1.00 98.69 169 LEU A O 1
ATOM 1358 N N . ASP A 1 170 ? -4.133 -7.418 1.701 1.00 98.81 170 ASP A N 1
ATOM 1359 C CA . ASP A 1 170 ? -5.265 -8.326 1.905 1.00 98.81 170 ASP A CA 1
ATOM 1360 C C . ASP A 1 170 ? -5.051 -9.242 3.119 1.00 98.81 170 ASP A C 1
ATOM 1362 O O . ASP A 1 170 ? -5.912 -9.329 3.991 1.00 98.81 170 ASP A O 1
ATOM 1366 N N . ALA A 1 171 ? -3.849 -9.806 3.273 1.00 98.81 171 ALA A N 1
ATOM 1367 C CA . ALA A 1 171 ? -3.503 -10.588 4.460 1.00 98.81 171 ALA A CA 1
ATOM 1368 C C . ALA A 1 171 ? -3.599 -9.769 5.763 1.00 98.81 171 ALA A C 1
ATOM 1370 O O . ALA A 1 171 ? -3.995 -10.305 6.796 1.00 98.81 171 ALA A O 1
ATOM 1371 N N . GLN A 1 172 ? -3.269 -8.472 5.735 1.00 98.81 172 GLN A N 1
ATOM 1372 C CA . GLN A 1 172 ? -3.411 -7.600 6.906 1.00 98.81 172 GLN A CA 1
ATOM 1373 C C . GLN A 1 172 ? -4.874 -7.257 7.209 1.00 98.81 172 GLN A C 1
ATOM 1375 O O . GLN A 1 172 ? -5.250 -7.188 8.377 1.00 98.81 172 GLN A O 1
ATOM 1380 N N . ILE A 1 173 ? -5.710 -7.094 6.181 1.00 98.75 173 ILE A N 1
ATOM 1381 C CA . ILE A 1 173 ? -7.163 -6.948 6.347 1.00 98.75 173 ILE A CA 1
ATOM 1382 C C . ILE A 1 173 ? -7.744 -8.226 6.960 1.00 98.75 173 ILE A C 1
ATOM 1384 O O . ILE A 1 173 ? -8.516 -8.136 7.912 1.00 98.75 173 ILE A O 1
ATOM 1388 N N . GLY A 1 174 ? -7.312 -9.402 6.493 1.00 98.69 174 GLY A N 1
ATOM 1389 C CA . GLY A 1 174 ? -7.688 -10.695 7.071 1.00 98.69 174 GLY A CA 1
ATOM 1390 C C . GLY A 1 174 ? -7.450 -10.754 8.581 1.00 98.69 174 GLY A C 1
ATOM 1391 O O . GLY A 1 174 ? -8.368 -11.079 9.326 1.00 98.69 174 GLY A O 1
ATOM 1392 N N . ARG A 1 175 ? -6.276 -10.311 9.054 1.00 98.81 175 ARG A N 1
ATOM 1393 C CA . ARG A 1 175 ? -5.961 -10.244 10.497 1.00 98.81 175 ARG A CA 1
ATOM 1394 C C . ARG A 1 175 ? -6.917 -9.342 11.288 1.00 98.81 175 ARG A C 1
ATOM 1396 O O . ARG A 1 175 ? -7.264 -9.667 12.420 1.00 98.81 175 ARG A O 1
ATOM 1403 N N . ILE A 1 176 ? -7.345 -8.214 10.715 1.00 98.69 176 ILE A N 1
ATOM 1404 C CA . ILE A 1 176 ? -8.324 -7.317 11.354 1.00 98.69 176 ILE A CA 1
ATOM 1405 C C . ILE A 1 176 ? -9.697 -7.998 11.429 1.00 98.69 176 ILE A C 1
ATOM 1407 O O . ILE A 1 176 ? -10.352 -7.949 12.468 1.00 98.69 176 ILE A O 1
ATOM 1411 N N . LEU A 1 177 ? -10.131 -8.650 10.347 1.00 98.44 177 LEU A N 1
ATOM 1412 C CA . LEU A 1 177 ? -11.405 -9.375 10.312 1.00 98.44 177 LEU A CA 1
ATOM 1413 C C . LEU A 1 177 ? -11.420 -10.553 11.298 1.00 98.44 177 LEU A C 1
ATOM 1415 O O . LEU A 1 177 ? -12.422 -10.774 11.973 1.00 98.44 177 LEU A O 1
ATOM 1419 N N . GLU A 1 178 ? -10.303 -11.270 11.430 1.00 98.56 178 GLU A N 1
ATOM 1420 C CA . GLU A 1 178 ? -10.126 -12.324 12.435 1.00 98.56 178 GLU A CA 1
ATOM 1421 C C . GLU A 1 178 ? -10.235 -11.775 13.865 1.00 98.56 178 GLU A C 1
ATOM 1423 O O . GLU A 1 178 ? -10.853 -12.409 14.720 1.00 98.56 178 GLU A O 1
ATOM 1428 N N . ALA A 1 179 ? -9.684 -10.587 14.134 1.00 98.12 179 ALA A N 1
ATOM 1429 C CA . ALA A 1 179 ? -9.826 -9.932 15.434 1.00 98.12 179 ALA A CA 1
ATOM 1430 C C . ALA A 1 179 ? -11.278 -9.516 15.721 1.00 98.12 179 ALA A C 1
ATOM 1432 O O . ALA A 1 179 ? -11.771 -9.770 16.820 1.00 98.12 179 ALA A O 1
ATOM 1433 N N . LEU A 1 180 ? -11.990 -8.960 14.731 1.00 97.00 180 LEU A N 1
ATOM 1434 C CA . LEU A 1 180 ? -13.427 -8.664 14.847 1.00 97.00 180 LEU A CA 1
ATOM 1435 C C . LEU A 1 180 ? -14.239 -9.916 15.195 1.00 97.00 180 LEU A C 1
ATOM 1437 O O . LEU A 1 180 ? -15.114 -9.871 16.060 1.00 97.00 180 LEU A O 1
ATOM 1441 N N . GLU A 1 181 ? -13.949 -11.038 14.535 1.00 97.12 181 GLU A N 1
ATOM 1442 C CA . GLU A 1 181 ? -14.622 -12.312 14.792 1.00 97.12 181 GLU A CA 1
ATOM 1443 C C . GLU A 1 181 ? -14.315 -12.843 16.195 1.00 97.12 181 GLU A C 1
ATOM 1445 O O . GLU A 1 181 ? -15.233 -13.157 16.953 1.00 97.12 181 GLU A O 1
ATOM 1450 N N . LYS A 1 182 ? -13.034 -12.861 16.579 1.00 96.88 182 LYS A N 1
ATOM 1451 C CA . LYS A 1 182 ? -12.582 -13.284 17.912 1.00 96.88 182 LYS A CA 1
ATOM 1452 C C . LYS A 1 182 ? -13.227 -12.465 19.033 1.00 96.88 182 LYS A C 1
ATOM 1454 O O . LYS A 1 182 ? -13.519 -13.016 20.094 1.00 96.88 182 LYS A O 1
ATOM 1459 N N . ASN A 1 183 ? -13.453 -11.177 18.795 1.00 95.75 183 ASN A N 1
ATOM 1460 C CA . ASN A 1 183 ? -14.039 -10.262 19.769 1.00 95.75 183 ASN A CA 1
ATOM 1461 C C . ASN A 1 183 ? -15.580 -10.255 19.744 1.00 95.75 183 ASN A C 1
ATOM 1463 O O . ASN A 1 183 ? -16.190 -9.527 20.523 1.00 95.75 183 ASN A O 1
ATOM 1467 N N . GLY A 1 184 ? -16.228 -11.044 18.875 1.00 94.50 184 GLY A N 1
ATOM 1468 C CA . GLY A 1 184 ? -17.692 -11.065 18.753 1.00 94.50 184 GLY A CA 1
ATOM 1469 C C . GLY A 1 184 ? -18.285 -9.762 18.200 1.00 94.50 184 GLY A C 1
ATOM 1470 O O . GLY A 1 184 ? -19.442 -9.445 18.472 1.00 94.50 184 GLY A O 1
ATOM 1471 N N . GLN A 1 185 ? -17.486 -8.997 17.450 1.00 92.69 185 GLN A N 1
ATOM 1472 C CA . GLN A 1 185 ? -17.821 -7.676 16.897 1.00 92.69 185 GLN A CA 1
ATOM 1473 C C . GLN A 1 185 ? -18.203 -7.725 15.406 1.00 92.69 185 GLN A C 1
ATOM 1475 O O . GLN A 1 185 ? -18.558 -6.702 14.834 1.00 92.69 185 GLN A O 1
ATOM 1480 N N . LYS A 1 186 ? -18.104 -8.891 14.754 1.00 89.06 186 LYS A N 1
ATOM 1481 C CA . LYS A 1 186 ? -18.321 -9.055 13.303 1.00 89.06 186 LYS A CA 1
ATOM 1482 C C . LYS A 1 186 ? -19.770 -8.824 12.858 1.00 89.06 186 LYS A C 1
ATOM 1484 O O . LYS A 1 186 ? -19.982 -8.288 11.776 1.00 89.06 186 LYS A O 1
ATOM 1489 N N . ASP A 1 187 ? -20.728 -9.230 13.689 1.00 83.69 187 ASP A N 1
ATOM 1490 C CA . ASP A 1 187 ? -22.162 -9.244 13.365 1.00 83.69 187 ASP A CA 1
ATOM 1491 C C . ASP A 1 187 ? -22.973 -8.217 14.185 1.00 83.69 187 ASP A C 1
ATOM 1493 O O . ASP A 1 187 ? -24.197 -8.335 14.275 1.00 83.69 187 ASP A O 1
ATOM 1497 N N . GLN A 1 188 ? -22.296 -7.251 14.822 1.00 66.94 188 GLN A N 1
ATOM 1498 C CA . GLN A 1 188 ? -22.931 -6.176 15.599 1.00 66.94 188 GLN A CA 1
ATOM 1499 C C . GLN A 1 188 ? -23.354 -4.984 14.737 1.00 66.94 188 GLN A C 1
ATOM 1501 O O . GLN A 1 188 ? -22.662 -4.686 13.737 1.00 66.94 188 GLN A O 1
#

Radius of gyration: 19.56 Å; chains: 1; bounding box: 46×36×55 Å